Protein AF-A0A974S8N8-F1 (afdb_monomer)

Secondary structure (DSSP, 8-state):
-EEEEE-SSSS--EEEEEEEETTEEEEEETTEEEEEESSS-EEEE-SSEEEEE-TTS-S-EEEEEHHHHHHHTTT------HHHHHHHHHHHHHHHHHHHHHIIIIIHHHHHHHHHHHS-HHHHHHHHHHHHHHHHHHSEEP--HHHHHHHHHHHHHHHHHS--SS--EEEEEE-SS--EEE-TTSEEEEEHHHHHH-SSHHHHHHHHHHHHHHHHTTHHHHHHHHHHHHHHHHHHHHHHHH-TT---TT----------------PPPP---------PPP-------TT-PPPP----PPP-

Foldseek 3Di:
DWKWKDPQPDPDTDIWDWDDDDQWIWIDDPNDIDIAGNQQWAWDPPDQWIWIDHPVNPPMIIIGGPVVVCVRPVPPCSDNPVVPVVVVVVVVVVVVVVVLVCCLVPVLLVVLQVVLVVDDLVVLQVQQVVVVVVVCVVWPFAPDPLVLVVQQVLQVVLVVVAPAPARARETETEDPDQDWADGGRHYIYGYLVVVVVDPDPVVVSVRSSVRRVCNRSVVNSSVVSSVVVVVVSVVVVVVVVCDPPCPPPPPPPPDDDDDDDDDDDDDDDDDDDDDDDDDRRDDDNDDDDPPDDPPPDDDPDDDD

Structure (mmCIF, N/CA/C/O backbone):
data_AF-A0A974S8N8-F1
#
_entry.id   AF-A0A974S8N8-F1
#
loop_
_atom_site.group_PDB
_atom_site.id
_atom_site.type_symbol
_atom_site.label_atom_id
_atom_site.label_alt_id
_atom_site.label_comp_id
_atom_site.label_asym_id
_atom_site.label_entity_id
_atom_site.label_seq_id
_atom_site.pdbx_PDB_ins_code
_atom_site.Cartn_x
_atom_site.Cartn_y
_atom_site.Cartn_z
_atom_site.occupancy
_atom_site.B_iso_or_equiv
_atom_site.auth_seq_id
_atom_site.auth_comp_id
_atom_site.auth_asym_id
_atom_site.auth_atom_id
_atom_site.pdbx_PDB_model_num
ATOM 1 N N . MET A 1 1 ? 44.283 9.534 -49.373 1.00 84.88 1 MET A N 1
ATOM 2 C CA . MET A 1 1 ? 44.225 10.384 -48.150 1.00 84.88 1 MET A CA 1
ATOM 3 C C . MET A 1 1 ? 44.871 9.644 -46.991 1.00 84.88 1 MET A C 1
ATOM 5 O O . MET A 1 1 ? 44.725 8.432 -46.925 1.00 84.88 1 MET A O 1
ATOM 9 N N . GLN A 1 2 ? 45.570 10.333 -46.088 1.00 88.44 2 GLN A N 1
ATOM 10 C CA . GLN A 1 2 ? 46.242 9.663 -44.968 1.00 88.44 2 GLN A CA 1
ATOM 11 C C . GLN A 1 2 ? 45.267 9.309 -43.841 1.00 88.44 2 GLN A C 1
ATOM 13 O O . GLN A 1 2 ? 44.394 10.106 -43.489 1.00 88.44 2 GLN A O 1
ATOM 18 N N . ALA A 1 3 ? 45.445 8.124 -43.268 1.00 90.00 3 ALA A N 1
ATOM 19 C CA . ALA A 1 3 ? 44.685 7.625 -42.134 1.00 90.00 3 ALA A CA 1
ATOM 20 C C . ALA A 1 3 ? 45.564 6.760 -41.232 1.00 90.00 3 ALA A C 1
ATOM 22 O O . ALA A 1 3 ? 46.649 6.334 -41.626 1.00 90.00 3 ALA A O 1
ATOM 23 N N . SER A 1 4 ? 45.079 6.460 -40.032 1.00 90.62 4 SER A N 1
ATOM 24 C CA . SER A 1 4 ? 45.670 5.422 -39.193 1.00 90.62 4 SER A CA 1
ATOM 25 C C . SER A 1 4 ? 44.713 4.244 -39.029 1.00 90.62 4 SER A C 1
ATOM 27 O O . SER A 1 4 ? 43.551 4.426 -38.658 1.00 90.62 4 SER A O 1
ATOM 29 N N . PHE A 1 5 ? 45.193 3.040 -39.333 1.00 89.62 5 PHE A N 1
ATOM 30 C CA . PHE A 1 5 ? 44.453 1.790 -39.214 1.00 89.62 5 PHE A CA 1
ATOM 31 C C . PHE A 1 5 ? 44.851 1.035 -37.953 1.00 89.62 5 PHE A C 1
ATOM 33 O O . PHE A 1 5 ? 46.033 0.855 -37.669 1.00 89.62 5 PHE A O 1
ATOM 40 N N . ASN A 1 6 ? 43.844 0.573 -37.220 1.00 89.06 6 ASN A N 1
ATOM 41 C CA . ASN A 1 6 ? 43.991 -0.348 -36.105 1.00 89.06 6 ASN A CA 1
ATOM 42 C C . ASN A 1 6 ? 43.202 -1.612 -36.448 1.00 89.06 6 ASN A C 1
ATOM 44 O O . ASN A 1 6 ? 42.006 -1.518 -36.718 1.00 89.06 6 ASN A O 1
ATOM 48 N N . ASP A 1 7 ? 43.849 -2.771 -36.399 1.00 81.75 7 ASP A N 1
ATOM 49 C CA . ASP A 1 7 ? 43.263 -4.078 -36.737 1.00 81.75 7 ASP A CA 1
ATOM 50 C C . ASP A 1 7 ? 42.227 -4.582 -35.706 1.00 81.75 7 ASP A C 1
ATOM 52 O O . ASP A 1 7 ? 41.450 -5.490 -35.994 1.00 81.75 7 ASP A O 1
ATOM 56 N N . GLY A 1 8 ? 42.202 -3.993 -34.504 1.00 80.06 8 GLY A N 1
ATOM 57 C CA . GLY A 1 8 ? 41.342 -4.409 -33.390 1.00 80.06 8 GLY A CA 1
ATOM 58 C C . GLY A 1 8 ? 41.828 -5.665 -32.653 1.00 80.06 8 GLY A C 1
ATOM 59 O O . GLY A 1 8 ? 41.240 -6.037 -31.640 1.00 80.06 8 GLY A O 1
ATOM 60 N N . LEU A 1 9 ? 42.917 -6.283 -33.116 1.00 77.56 9 LEU A N 1
ATOM 61 C CA . LEU A 1 9 ? 43.547 -7.469 -32.527 1.00 77.56 9 LEU A CA 1
ATOM 62 C C . LEU A 1 9 ? 44.828 -7.103 -31.770 1.00 77.56 9 LEU A C 1
ATOM 64 O O . LEU A 1 9 ? 45.189 -7.754 -30.788 1.00 77.56 9 LEU A O 1
ATOM 68 N N . THR A 1 10 ? 45.504 -6.042 -32.204 1.00 75.50 10 THR A N 1
ATOM 69 C CA . THR A 1 10 ? 46.738 -5.528 -31.626 1.00 75.50 10 THR A CA 1
ATOM 70 C C . THR A 1 10 ? 46.594 -4.045 -31.274 1.00 75.50 10 THR A C 1
ATOM 72 O O . THR A 1 10 ? 45.790 -3.304 -31.834 1.00 75.50 10 THR A O 1
ATOM 75 N N . ALA A 1 11 ? 47.386 -3.568 -30.310 1.00 75.19 11 ALA A N 1
ATOM 76 C CA . ALA A 1 11 ? 47.404 -2.154 -29.918 1.00 75.19 11 ALA A CA 1
ATOM 77 C C . ALA A 1 11 ? 48.254 -1.276 -30.864 1.00 75.19 11 ALA A C 1
ATOM 79 O O . ALA A 1 11 ? 48.717 -0.205 -30.468 1.00 75.19 11 ALA A O 1
ATOM 80 N N . ARG A 1 12 ? 48.526 -1.743 -32.090 1.00 81.06 12 ARG A N 1
ATOM 81 C CA . ARG A 1 12 ? 49.361 -1.037 -33.067 1.00 81.06 12 ARG A CA 1
ATOM 82 C C . ARG A 1 12 ? 48.490 -0.216 -34.010 1.00 81.06 12 ARG A C 1
ATOM 84 O O . ARG A 1 12 ? 47.414 -0.648 -34.405 1.00 81.06 12 ARG A O 1
ATOM 91 N N . SER A 1 13 ? 48.984 0.972 -34.353 1.00 84.94 13 SER A N 1
ATOM 92 C CA . SER A 1 13 ? 48.364 1.850 -35.341 1.00 84.94 13 SER A CA 1
ATOM 93 C C . SER A 1 13 ? 49.286 1.967 -36.543 1.00 84.94 13 SER A C 1
ATOM 95 O O . SER A 1 13 ? 50.409 2.456 -36.405 1.00 84.94 13 SER A O 1
ATOM 97 N N . ALA A 1 14 ? 48.829 1.486 -37.695 1.00 86.00 14 ALA A N 1
ATOM 98 C CA . ALA A 1 14 ? 49.571 1.537 -38.945 1.00 86.00 14 ALA A CA 1
ATOM 99 C C . ALA A 1 14 ? 49.126 2.763 -39.759 1.00 86.00 14 ALA A C 1
ATOM 101 O O . ALA A 1 14 ? 47.922 2.954 -39.953 1.00 86.00 14 ALA A O 1
ATOM 102 N N . PRO A 1 15 ? 50.046 3.621 -40.231 1.00 89.19 15 PRO A N 1
ATOM 103 C CA . PRO A 1 15 ? 49.686 4.664 -41.180 1.00 89.19 15 PRO A CA 1
ATOM 104 C C . PRO A 1 15 ? 49.313 4.014 -42.515 1.00 89.19 15 PRO A C 1
ATOM 106 O O . PRO A 1 15 ? 50.088 3.235 -43.062 1.00 89.19 15 PRO A O 1
ATOM 109 N N . VAL A 1 16 ? 48.133 4.338 -43.037 1.00 91.12 16 VAL A N 1
ATOM 110 C CA . VAL A 1 16 ? 47.629 3.803 -44.306 1.00 91.12 16 VAL A CA 1
ATOM 111 C C . VAL A 1 16 ? 47.165 4.929 -45.215 1.00 91.12 16 VAL A C 1
ATOM 113 O O . VAL A 1 16 ? 46.727 5.993 -44.761 1.00 91.12 16 VAL A O 1
ATOM 116 N N . GLU A 1 17 ? 47.236 4.687 -46.517 1.00 88.94 17 GLU A N 1
ATOM 117 C CA . GLU A 1 17 ? 46.633 5.563 -47.508 1.00 88.94 17 GLU A CA 1
ATOM 118 C C . GLU A 1 17 ? 45.280 5.003 -47.950 1.00 88.94 17 GLU A C 1
ATOM 120 O O . GLU A 1 17 ? 45.173 3.877 -48.428 1.00 88.94 17 GLU A O 1
ATOM 125 N N . LEU A 1 18 ? 44.234 5.810 -47.774 1.00 88.88 18 LEU A N 1
ATOM 126 C CA . LEU A 1 18 ? 42.885 5.484 -48.215 1.00 88.88 18 LEU A CA 1
ATOM 127 C C . LEU A 1 18 ? 42.644 6.051 -49.608 1.00 88.88 18 LEU A C 1
ATOM 129 O O . LEU A 1 18 ? 42.817 7.256 -49.837 1.00 88.88 18 LEU A O 1
ATOM 133 N N . ILE A 1 19 ? 42.160 5.198 -50.495 1.00 88.00 19 ILE A N 1
ATOM 134 C CA . ILE A 1 19 ? 41.676 5.559 -51.821 1.00 88.00 19 ILE A CA 1
ATOM 135 C C . ILE A 1 19 ? 40.158 5.378 -51.803 1.00 88.00 19 ILE A C 1
ATOM 137 O O . ILE A 1 19 ? 39.646 4.352 -51.354 1.00 88.00 19 ILE A O 1
ATOM 141 N N . VAL A 1 20 ? 39.429 6.407 -52.228 1.00 85.38 20 VAL A N 1
ATOM 142 C CA . VAL A 1 20 ? 37.966 6.376 -52.309 1.00 85.38 20 VAL A CA 1
ATOM 143 C C . VAL A 1 20 ? 37.585 6.416 -53.779 1.00 85.38 20 VAL A C 1
ATOM 145 O O . VAL A 1 20 ? 37.818 7.418 -54.450 1.00 85.38 20 VAL A O 1
ATOM 148 N N . GLU A 1 21 ? 37.003 5.325 -54.267 1.00 82.75 21 GLU A N 1
ATOM 149 C CA . GLU A 1 21 ? 36.547 5.179 -55.649 1.00 82.75 21 GLU A CA 1
ATOM 150 C C . GLU A 1 21 ? 35.063 4.808 -55.657 1.00 82.75 21 GLU A C 1
ATOM 152 O O . GLU A 1 21 ? 34.660 3.717 -55.240 1.00 82.75 21 GLU A O 1
ATOM 157 N N . GLY A 1 22 ? 34.222 5.738 -56.119 1.00 81.81 22 GLY A N 1
ATOM 158 C CA . GLY A 1 22 ? 32.769 5.567 -56.100 1.00 81.81 22 GLY A CA 1
ATOM 159 C C . GLY A 1 22 ? 32.239 5.342 -54.679 1.00 81.81 22 GLY A C 1
ATOM 160 O O . GLY A 1 22 ? 32.390 6.198 -53.814 1.00 81.81 22 GLY A O 1
ATOM 161 N N . GLU A 1 23 ? 31.623 4.180 -54.438 1.00 81.19 23 GLU A N 1
ATOM 162 C CA . GLU A 1 23 ? 31.060 3.789 -53.133 1.00 81.19 23 GLU A CA 1
ATOM 163 C C . GLU A 1 23 ? 31.978 2.874 -52.301 1.00 81.19 23 GLU A C 1
ATOM 165 O O . GLU A 1 23 ? 31.541 2.264 -51.317 1.00 81.19 23 GLU A O 1
ATOM 170 N N . ARG A 1 24 ? 33.248 2.736 -52.695 1.00 86.12 24 ARG A N 1
ATOM 171 C CA . ARG A 1 24 ? 34.216 1.862 -52.028 1.00 86.12 24 ARG A CA 1
ATOM 172 C C . ARG A 1 24 ? 35.394 2.656 -51.492 1.00 86.12 24 ARG A C 1
ATOM 174 O O . ARG A 1 24 ? 35.907 3.568 -52.131 1.00 86.12 24 ARG A O 1
ATOM 181 N N . LEU A 1 25 ? 35.817 2.258 -50.304 1.00 87.81 25 LEU A N 1
ATOM 182 C CA . LEU A 1 25 ? 37.011 2.725 -49.634 1.00 87.81 25 LEU A CA 1
ATOM 183 C C . LEU A 1 25 ? 38.012 1.576 -49.612 1.00 87.81 25 LEU A C 1
ATOM 185 O O . LEU A 1 25 ? 37.735 0.523 -49.041 1.00 87.81 25 LEU A O 1
ATOM 189 N N . THR A 1 26 ? 39.155 1.772 -50.253 1.00 89.69 26 THR A N 1
ATOM 190 C CA . THR A 1 26 ? 40.211 0.768 -50.361 1.00 89.69 26 THR A CA 1
ATOM 191 C C . THR A 1 26 ? 41.480 1.259 -49.695 1.00 89.69 26 THR A C 1
ATOM 193 O O . THR A 1 26 ? 41.853 2.422 -49.851 1.00 89.69 26 THR A O 1
ATOM 196 N N . PHE A 1 27 ? 42.148 0.378 -48.961 1.00 90.12 27 PHE A N 1
ATOM 197 C CA . PHE A 1 27 ? 43.432 0.669 -48.332 1.00 90.12 27 PHE A CA 1
ATOM 198 C C . PHE A 1 27 ? 44.251 -0.604 -48.186 1.00 90.12 27 PHE A C 1
ATOM 200 O O . PHE A 1 27 ? 43.687 -1.685 -48.028 1.00 90.12 27 PHE A O 1
ATOM 207 N N . ASP A 1 28 ? 45.570 -0.469 -48.236 1.00 88.69 28 ASP A N 1
ATOM 208 C CA . ASP A 1 28 ? 46.491 -1.557 -47.927 1.00 88.69 28 ASP A CA 1
ATOM 209 C C . ASP A 1 28 ? 47.013 -1.377 -46.501 1.00 88.69 28 ASP A C 1
ATOM 211 O O . ASP A 1 28 ? 47.454 -0.286 -46.128 1.00 88.69 28 ASP A O 1
ATOM 215 N N . ALA A 1 29 ? 46.914 -2.430 -45.698 1.00 84.62 29 ALA A N 1
ATOM 216 C CA . ALA A 1 29 ? 47.513 -2.496 -44.376 1.00 84.62 29 ALA A CA 1
ATOM 217 C C . ALA A 1 29 ? 48.347 -3.774 -44.295 1.00 84.62 29 ALA A C 1
ATOM 219 O O . ALA A 1 29 ? 47.829 -4.868 -44.510 1.00 84.62 29 ALA A O 1
ATOM 220 N N . ASP A 1 30 ? 49.640 -3.632 -44.006 1.00 81.25 30 ASP A N 1
ATOM 221 C CA . ASP A 1 30 ? 50.575 -4.754 -43.869 1.00 81.25 30 ASP A CA 1
ATOM 222 C C . ASP A 1 30 ? 50.574 -5.728 -45.074 1.00 81.25 30 ASP A C 1
ATOM 224 O O . ASP A 1 30 ? 50.742 -6.939 -44.913 1.00 81.25 30 ASP A O 1
ATOM 228 N N . GLY A 1 31 ? 50.391 -5.211 -46.299 1.00 79.81 31 GLY A N 1
ATOM 229 C CA . GLY A 1 31 ? 50.365 -6.002 -47.534 1.00 79.81 31 GLY A CA 1
ATOM 230 C C . GLY A 1 31 ? 49.043 -6.729 -47.796 1.00 79.81 31 GLY A C 1
ATOM 231 O O . GLY A 1 31 ? 48.985 -7.598 -48.672 1.00 79.81 31 GLY A O 1
ATOM 232 N N . GLN A 1 32 ? 47.993 -6.421 -47.029 1.00 82.56 32 GLN A N 1
ATOM 233 C CA . GLN A 1 32 ? 46.631 -6.884 -47.270 1.00 82.56 32 GLN A CA 1
ATOM 234 C C . GLN A 1 32 ? 45.747 -5.732 -47.745 1.00 82.56 32 GLN A C 1
ATOM 236 O O . GLN A 1 32 ? 45.529 -4.744 -47.041 1.00 82.56 32 GLN A O 1
ATOM 241 N N . ALA A 1 33 ? 45.166 -5.904 -48.932 1.00 86.00 33 ALA A N 1
ATOM 242 C CA . ALA A 1 33 ? 44.190 -4.974 -49.471 1.00 86.00 33 ALA A CA 1
ATOM 243 C C . ALA A 1 33 ? 42.826 -5.171 -48.792 1.00 86.00 33 ALA A C 1
ATOM 245 O O . ALA A 1 33 ? 42.179 -6.214 -48.921 1.00 86.00 33 ALA A O 1
ATOM 246 N N . HIS A 1 34 ? 42.359 -4.134 -48.108 1.00 87.38 34 HIS A N 1
ATOM 247 C CA . HIS A 1 34 ? 41.038 -4.059 -47.503 1.00 87.38 34 HIS A CA 1
ATOM 248 C C . HIS A 1 34 ? 40.102 -3.212 -48.364 1.00 87.38 34 HIS A C 1
ATOM 250 O O . HIS A 1 34 ? 40.473 -2.148 -48.858 1.00 87.38 34 HIS A O 1
ATOM 256 N N . VAL A 1 35 ? 38.857 -3.673 -48.512 1.00 88.69 35 VAL A N 1
ATOM 257 C CA . VAL A 1 35 ? 37.808 -2.979 -49.271 1.00 88.69 35 VAL A CA 1
ATOM 258 C C . VAL A 1 35 ? 36.570 -2.837 -48.395 1.00 88.69 35 VAL A C 1
ATOM 260 O O . VAL A 1 35 ? 35.929 -3.829 -48.047 1.00 88.69 35 VAL A O 1
ATOM 263 N N . TRP A 1 36 ? 36.233 -1.606 -48.023 1.00 88.62 36 TRP A N 1
ATOM 264 C CA . TRP A 1 36 ? 35.071 -1.264 -47.203 1.00 88.62 36 TRP A CA 1
ATOM 265 C C . TRP A 1 36 ? 34.035 -0.518 -48.044 1.00 88.62 36 TRP A C 1
ATOM 267 O O . TRP A 1 36 ? 34.377 0.339 -48.856 1.00 88.62 36 TRP A O 1
ATOM 277 N N . SER A 1 37 ? 32.752 -0.825 -47.857 1.00 84.75 37 SER A N 1
ATOM 278 C CA . SER A 1 37 ? 31.680 -0.063 -48.503 1.00 84.75 37 SER A CA 1
ATOM 279 C C . SER A 1 37 ? 31.389 1.215 -47.717 1.00 84.75 37 SER A C 1
ATOM 281 O O . SER A 1 37 ? 31.231 1.168 -46.496 1.00 84.75 37 SER A O 1
ATOM 283 N N . LEU A 1 38 ? 31.259 2.347 -48.417 1.00 81.44 38 LEU A N 1
ATOM 284 C CA . LEU A 1 38 ? 30.842 3.621 -47.818 1.00 81.44 38 LEU A CA 1
ATOM 285 C C . LEU A 1 38 ? 29.424 3.566 -47.227 1.00 81.44 38 LEU A C 1
ATOM 287 O O . LEU A 1 38 ? 29.145 4.281 -46.268 1.00 81.44 38 LEU A O 1
ATOM 291 N N . ALA A 1 39 ? 28.542 2.711 -47.753 1.00 77.31 39 ALA A N 1
ATOM 292 C CA . ALA A 1 39 ? 27.164 2.581 -47.275 1.00 77.31 39 ALA A CA 1
ATOM 293 C C . ALA A 1 39 ? 27.063 1.863 -45.916 1.00 77.31 39 ALA A C 1
ATOM 295 O O . ALA A 1 39 ? 26.170 2.148 -45.121 1.00 77.31 39 ALA A O 1
ATOM 296 N N . ASP A 1 40 ? 27.989 0.943 -45.641 1.00 78.12 40 ASP A N 1
ATOM 297 C CA . ASP A 1 40 ? 28.022 0.145 -44.409 1.00 78.12 40 ASP A CA 1
ATOM 298 C C . ASP A 1 40 ? 28.936 0.756 -43.326 1.00 78.12 40 ASP A C 1
ATOM 300 O O . ASP A 1 40 ? 29.047 0.223 -42.218 1.00 78.12 40 ASP A O 1
ATOM 304 N N . LEU A 1 41 ? 29.590 1.878 -43.634 1.00 82.19 41 LEU A N 1
ATOM 305 C CA . LEU A 1 41 ? 30.558 2.545 -42.773 1.00 82.19 41 LEU A CA 1
ATOM 306 C C . LEU A 1 41 ? 29.880 3.267 -41.599 1.00 82.19 41 LEU A C 1
ATOM 308 O O . LEU A 1 41 ? 28.985 4.095 -41.768 1.00 82.19 41 LEU A O 1
ATOM 312 N N . GLN A 1 42 ? 30.349 2.987 -40.386 1.00 80.88 42 GLN A N 1
ATOM 313 C CA . GLN A 1 42 ? 29.964 3.719 -39.185 1.00 80.88 42 GLN A CA 1
ATOM 314 C C . GLN A 1 42 ? 30.989 4.813 -38.909 1.00 80.88 42 GLN A C 1
ATOM 316 O O . GLN A 1 42 ? 32.180 4.535 -38.787 1.00 80.88 42 GLN A O 1
ATOM 321 N N . ILE A 1 43 ? 30.514 6.055 -38.806 1.00 83.56 43 ILE A N 1
ATOM 322 C CA . ILE A 1 43 ? 31.358 7.225 -38.555 1.00 83.56 43 ILE A CA 1
ATOM 323 C C . ILE A 1 43 ? 31.067 7.780 -37.164 1.00 83.56 43 ILE A C 1
ATOM 325 O O . ILE A 1 43 ? 29.951 8.217 -36.872 1.00 83.56 43 ILE A O 1
ATOM 329 N N . GLU A 1 44 ? 32.094 7.789 -36.325 1.00 80.56 44 GLU A N 1
ATOM 330 C CA . GLU A 1 44 ? 32.128 8.458 -35.032 1.00 80.56 44 GLU A CA 1
ATOM 331 C C . GLU A 1 44 ? 32.886 9.788 -35.174 1.00 80.56 44 GLU A C 1
ATOM 333 O O . GLU A 1 44 ? 34.016 9.839 -35.665 1.00 80.56 44 GLU A O 1
ATOM 338 N N . ASP A 1 45 ? 32.230 10.879 -34.784 1.00 81.00 45 ASP A N 1
ATOM 339 C CA . ASP A 1 45 ? 32.749 12.242 -34.890 1.00 81.00 45 ASP A CA 1
ATOM 340 C C . ASP A 1 45 ? 33.482 12.611 -33.596 1.00 81.00 45 ASP A C 1
ATOM 342 O O . ASP A 1 45 ? 32.850 12.766 -32.550 1.00 81.00 45 ASP A O 1
ATOM 346 N N . LEU A 1 46 ? 34.811 12.723 -33.668 1.00 80.62 46 LEU A N 1
ATOM 347 C CA . LEU A 1 46 ? 35.684 13.093 -32.549 1.00 80.62 46 LEU A CA 1
ATOM 348 C C . LEU A 1 46 ? 36.133 14.566 -32.654 1.00 80.62 46 LEU A C 1
ATOM 350 O O . LEU A 1 46 ? 37.121 14.957 -32.033 1.00 80.62 46 LEU A O 1
ATOM 354 N N . GLY A 1 47 ? 35.439 15.384 -33.456 1.00 82.19 47 GLY A N 1
ATOM 355 C CA . GLY A 1 47 ? 35.779 16.784 -33.709 1.00 82.19 47 GLY A CA 1
ATOM 356 C C . GLY A 1 47 ? 36.693 16.944 -34.925 1.00 82.19 47 GLY A C 1
ATOM 357 O O . GLY A 1 47 ? 36.227 16.934 -36.064 1.00 82.19 47 GLY A O 1
ATOM 358 N N . GLU A 1 48 ? 37.999 17.114 -34.697 1.00 85.75 48 GLU A N 1
ATOM 359 C CA . GLU A 1 48 ? 38.990 17.289 -35.779 1.00 85.75 48 GLU A CA 1
ATOM 360 C C . GLU A 1 48 ? 39.278 15.989 -36.539 1.00 85.75 48 GLU A C 1
ATOM 362 O O . GLU A 1 48 ? 39.709 16.009 -37.690 1.00 85.75 48 GLU A O 1
ATOM 367 N N . ARG A 1 49 ? 39.001 14.840 -35.917 1.00 87.31 49 ARG A N 1
ATOM 368 C CA . ARG A 1 49 ? 39.191 13.514 -36.510 1.00 87.31 49 ARG A CA 1
ATOM 369 C C . ARG A 1 49 ? 37.878 12.749 -36.550 1.00 87.31 49 ARG A C 1
ATOM 371 O O . ARG A 1 49 ? 37.020 12.915 -35.686 1.00 87.31 49 ARG A O 1
ATOM 378 N N . LEU A 1 50 ? 37.743 11.876 -37.537 1.00 86.94 50 LEU A N 1
ATOM 379 C CA . LEU A 1 50 ? 36.645 10.926 -37.638 1.00 86.94 50 LEU A CA 1
ATOM 380 C C . LEU A 1 50 ? 37.191 9.520 -37.443 1.00 86.94 50 LEU A C 1
ATOM 382 O O . LEU A 1 50 ? 38.235 9.169 -37.994 1.00 86.94 50 LEU A O 1
ATOM 386 N N . ARG A 1 51 ? 36.469 8.710 -36.675 1.00 87.88 51 ARG A N 1
ATOM 387 C CA . ARG A 1 51 ? 36.728 7.279 -36.571 1.00 87.88 51 ARG A CA 1
ATOM 388 C C . ARG A 1 51 ? 35.714 6.533 -37.426 1.00 87.88 51 ARG A C 1
ATOM 390 O O . ARG A 1 51 ? 34.511 6.709 -37.277 1.00 87.88 51 ARG A O 1
ATOM 397 N N . LEU A 1 52 ? 36.225 5.699 -38.314 1.00 88.25 52 LEU A N 1
ATOM 398 C CA . LEU A 1 52 ? 35.475 4.900 -39.263 1.00 88.25 52 LEU A CA 1
ATOM 399 C C . LEU A 1 52 ? 35.592 3.427 -38.863 1.00 88.25 52 LEU A C 1
ATOM 401 O O . LEU A 1 52 ? 36.699 2.934 -38.634 1.00 88.25 52 LEU A O 1
ATOM 405 N N . SER A 1 53 ? 34.472 2.719 -38.790 1.00 86.38 53 SER A N 1
ATOM 406 C CA . SER A 1 53 ? 34.439 1.278 -38.525 1.00 86.38 53 SER A CA 1
ATOM 407 C C . SER A 1 53 ? 33.455 0.569 -39.448 1.00 86.38 53 SER A C 1
ATOM 409 O O . SER A 1 53 ? 32.479 1.159 -39.917 1.00 86.38 53 SER A O 1
ATOM 411 N N . HIS A 1 54 ? 33.707 -0.712 -39.716 1.00 83.06 54 HIS A N 1
ATOM 412 C CA . HIS A 1 54 ? 32.864 -1.515 -40.594 1.00 83.06 54 HIS A CA 1
ATOM 413 C C . HIS A 1 54 ? 32.299 -2.737 -39.847 1.00 83.06 54 HIS A C 1
ATOM 415 O O . HIS A 1 54 ? 33.019 -3.709 -39.625 1.00 83.06 54 HIS A O 1
ATOM 421 N N . PRO A 1 55 ? 30.995 -2.764 -39.513 1.00 73.94 55 PRO A N 1
ATOM 422 C CA . PRO A 1 55 ? 30.419 -3.738 -38.581 1.00 73.94 55 PRO A CA 1
ATOM 423 C C . PRO A 1 55 ? 30.467 -5.197 -39.064 1.00 73.94 55 PRO A C 1
ATOM 425 O O . PRO A 1 55 ? 30.285 -6.106 -38.263 1.00 73.94 55 PRO A O 1
ATOM 428 N N . LYS A 1 56 ? 30.678 -5.437 -40.366 1.00 73.88 56 LYS A N 1
ATOM 429 C CA . LYS A 1 56 ? 30.743 -6.789 -40.954 1.00 73.88 56 LYS A CA 1
ATOM 430 C C . LYS A 1 56 ? 32.170 -7.311 -41.178 1.00 73.88 56 LYS A C 1
ATOM 432 O O . LYS A 1 56 ? 32.314 -8.472 -41.534 1.00 73.88 56 LYS A O 1
ATOM 437 N N . ILE A 1 57 ? 33.204 -6.470 -41.036 1.00 70.06 57 ILE A N 1
ATOM 438 C CA . ILE A 1 57 ? 34.598 -6.795 -41.425 1.00 70.06 57 ILE A CA 1
ATOM 439 C C . ILE A 1 57 ? 35.523 -6.823 -40.180 1.00 70.06 57 ILE A C 1
ATOM 441 O O . ILE A 1 57 ? 36.735 -6.678 -40.271 1.00 70.06 57 ILE A O 1
ATOM 445 N N . GLY A 1 58 ? 34.952 -7.062 -38.993 1.00 70.19 58 GLY A N 1
ATOM 446 C CA . GLY A 1 58 ? 35.687 -7.167 -37.725 1.00 70.19 58 GLY A CA 1
ATOM 447 C C . GLY A 1 58 ? 35.813 -5.842 -36.965 1.00 70.19 58 GLY A C 1
ATOM 448 O O . GLY A 1 58 ? 35.130 -4.868 -37.276 1.00 70.19 58 GLY A O 1
ATOM 449 N N . ASP A 1 59 ? 36.692 -5.813 -35.959 1.00 77.56 59 ASP A N 1
ATOM 450 C CA . ASP A 1 59 ? 36.883 -4.669 -35.048 1.00 77.56 59 ASP A CA 1
ATOM 451 C C . ASP A 1 59 ? 37.869 -3.609 -35.572 1.00 77.56 59 ASP A C 1
ATOM 453 O O . ASP A 1 59 ? 38.276 -2.703 -34.835 1.00 77.56 59 ASP A O 1
ATOM 457 N N . GLY A 1 60 ? 38.227 -3.697 -36.856 1.00 82.69 60 GLY A N 1
ATOM 458 C CA . GLY A 1 60 ? 39.119 -2.759 -37.522 1.00 82.69 60 GLY A CA 1
ATOM 459 C C . GLY A 1 60 ? 38.583 -1.325 -37.487 1.00 82.69 60 GLY A C 1
ATOM 460 O O . GLY A 1 60 ? 37.403 -1.070 -37.754 1.00 82.69 60 GLY A O 1
ATOM 461 N N . ARG A 1 61 ? 39.451 -0.364 -37.161 1.00 89.06 61 ARG A N 1
ATOM 462 C CA . ARG A 1 61 ? 39.109 1.062 -37.052 1.00 89.06 61 ARG A CA 1
ATOM 463 C C . ARG A 1 61 ? 40.098 1.910 -37.831 1.00 89.06 61 ARG A C 1
ATOM 465 O O . ARG A 1 61 ? 41.301 1.810 -37.615 1.00 89.06 61 ARG A O 1
ATOM 472 N N . LEU A 1 62 ? 39.574 2.797 -38.666 1.00 88.81 62 LEU A N 1
ATOM 473 C CA . LEU A 1 62 ? 40.344 3.835 -39.343 1.00 88.81 62 LEU A CA 1
ATOM 474 C C . LEU A 1 62 ? 40.118 5.175 -38.649 1.00 88.81 62 LEU A C 1
ATOM 476 O O . LEU A 1 62 ? 38.983 5.531 -38.349 1.00 88.81 62 LEU A O 1
ATOM 480 N N . THR A 1 63 ? 41.180 5.933 -38.407 1.00 90.38 63 THR A N 1
ATOM 481 C CA . THR A 1 63 ? 41.081 7.319 -37.937 1.00 90.38 63 THR A CA 1
ATOM 482 C C . THR A 1 63 ? 41.570 8.246 -39.037 1.00 90.38 63 THR A C 1
ATOM 484 O O . THR A 1 63 ? 42.702 8.117 -39.498 1.00 90.38 63 THR A O 1
ATOM 487 N N . VAL A 1 64 ? 40.713 9.170 -39.464 1.00 90.75 64 VAL A N 1
ATOM 488 C CA . VAL A 1 64 ? 40.971 10.114 -40.559 1.00 90.75 64 VAL A CA 1
ATOM 489 C C . VAL A 1 64 ? 40.800 11.548 -40.081 1.00 90.75 64 VAL A C 1
ATOM 491 O O . VAL A 1 64 ? 40.061 11.810 -39.131 1.00 90.75 64 VAL A O 1
ATOM 494 N N . ASP A 1 65 ? 41.455 12.491 -40.750 1.00 89.94 65 ASP A N 1
ATOM 495 C CA . ASP A 1 65 ? 41.174 13.912 -40.558 1.00 89.94 65 ASP A CA 1
ATOM 496 C C . ASP A 1 65 ? 39.781 14.267 -41.103 1.00 89.94 65 ASP A C 1
ATOM 498 O O . ASP A 1 65 ? 39.393 13.855 -42.202 1.00 89.94 65 ASP A O 1
ATOM 502 N N . ALA A 1 66 ? 39.007 15.025 -40.327 1.00 84.50 66 ALA A N 1
ATOM 503 C CA . ALA A 1 66 ? 37.618 15.311 -40.656 1.00 84.50 66 ALA A CA 1
ATOM 504 C C . ALA A 1 66 ? 37.472 16.259 -41.859 1.00 84.50 66 ALA A C 1
ATOM 506 O O . ALA A 1 66 ? 36.474 16.177 -42.580 1.00 84.50 66 ALA A O 1
ATOM 507 N N . ALA A 1 67 ? 38.423 17.169 -42.091 1.00 83.62 67 ALA A N 1
ATOM 508 C CA . ALA A 1 67 ? 38.403 18.062 -43.248 1.00 83.62 67 ALA A CA 1
ATOM 509 C C . ALA A 1 67 ? 38.812 17.311 -44.523 1.00 83.62 67 ALA A C 1
ATOM 511 O O . ALA A 1 67 ? 38.109 17.395 -45.533 1.00 83.62 67 ALA A O 1
ATOM 512 N N . ALA A 1 68 ? 39.873 16.502 -44.450 1.00 85.12 68 ALA A N 1
ATOM 513 C CA . ALA A 1 68 ? 40.334 15.663 -45.557 1.00 85.12 68 ALA A CA 1
ATOM 514 C C . ALA A 1 68 ? 39.279 14.625 -45.984 1.00 85.12 68 ALA A C 1
ATOM 516 O O . ALA A 1 68 ? 39.059 14.406 -47.178 1.00 85.12 68 ALA A O 1
ATOM 517 N N . TRP A 1 69 ? 38.572 14.028 -45.020 1.00 85.50 69 TRP A N 1
ATOM 518 C CA . TRP A 1 69 ? 37.451 13.128 -45.291 1.00 85.50 69 TRP A CA 1
ATOM 519 C C . TRP A 1 69 ? 36.303 13.841 -46.015 1.00 85.50 69 TRP A C 1
ATOM 521 O O . TRP A 1 69 ? 35.830 13.392 -47.054 1.00 85.50 69 TRP A O 1
ATOM 531 N N . ARG A 1 70 ? 35.865 15.004 -45.518 1.00 82.62 70 ARG A N 1
ATOM 532 C CA . ARG A 1 70 ? 34.767 15.754 -46.156 1.00 82.62 70 ARG A CA 1
ATOM 533 C C . ARG A 1 70 ? 35.105 16.187 -47.584 1.00 82.62 70 ARG A C 1
ATOM 535 O O . ARG A 1 70 ? 34.218 16.166 -48.433 1.00 82.62 70 ARG A O 1
ATOM 542 N N . ALA A 1 71 ? 36.363 16.543 -47.845 1.00 81.75 71 ALA A N 1
ATOM 543 C CA . ALA A 1 71 ? 36.829 16.933 -49.174 1.00 81.75 71 ALA A CA 1
ATOM 544 C C . ALA A 1 71 ? 36.870 15.758 -50.169 1.00 81.75 71 ALA A C 1
ATOM 546 O O . ALA A 1 71 ? 36.626 15.953 -51.355 1.00 81.75 71 ALA A O 1
ATOM 547 N N . SER A 1 72 ? 37.160 14.545 -49.694 1.00 77.56 72 SER A N 1
ATOM 548 C CA . SER A 1 72 ? 37.361 13.362 -50.543 1.00 77.56 72 SER A CA 1
ATOM 549 C C . SER A 1 72 ? 36.080 12.586 -50.843 1.00 77.56 72 SER A C 1
ATOM 551 O O . SER A 1 72 ? 35.969 12.005 -51.917 1.00 77.56 72 SER A O 1
ATOM 553 N N . VAL A 1 73 ? 35.095 12.594 -49.940 1.00 75.25 73 VAL A N 1
ATOM 554 C CA . VAL A 1 73 ? 33.865 11.792 -50.094 1.00 75.25 73 VAL A CA 1
ATOM 555 C C . VAL A 1 73 ? 32.668 12.618 -50.599 1.00 75.25 73 VAL A C 1
ATOM 557 O O . VAL A 1 73 ? 31.529 12.168 -50.542 1.00 75.25 73 VAL A O 1
ATOM 560 N N . GLY A 1 74 ? 32.887 13.844 -51.093 1.00 60.88 74 GLY A N 1
ATOM 561 C CA . GLY A 1 74 ? 31.910 14.585 -51.912 1.00 60.88 74 GLY A CA 1
ATOM 562 C C . GLY A 1 74 ? 30.495 14.732 -51.328 1.00 60.88 74 GLY A C 1
ATOM 563 O O . GLY A 1 74 ? 29.523 14.763 -52.077 1.00 60.88 74 GLY A O 1
ATOM 564 N N . GLY A 1 75 ? 30.346 14.782 -50.000 1.00 57.19 75 GLY A N 1
ATOM 565 C CA . GLY A 1 75 ? 29.036 14.891 -49.350 1.00 57.19 75 GLY A CA 1
ATOM 566 C C . GLY A 1 75 ? 28.203 13.602 -49.302 1.00 57.19 75 GLY A C 1
ATOM 567 O O . GLY A 1 75 ? 27.005 13.693 -49.021 1.00 57.19 75 GLY A O 1
ATOM 568 N N . VAL A 1 76 ? 28.792 12.415 -49.522 1.00 54.81 76 VAL A N 1
ATOM 569 C CA . VAL A 1 76 ? 28.111 11.133 -49.257 1.00 54.81 76 VAL A CA 1
ATOM 570 C C . VAL A 1 76 ? 27.540 11.171 -47.839 1.00 54.81 76 VAL A C 1
ATOM 572 O O . VAL A 1 76 ? 28.255 11.401 -46.859 1.00 54.81 76 VAL A O 1
ATOM 575 N N . ARG A 1 77 ? 26.215 10.990 -47.744 1.00 52.44 77 ARG A N 1
ATOM 576 C CA . ARG A 1 77 ? 25.455 10.932 -46.491 1.00 52.44 77 ARG A CA 1
ATOM 577 C C . ARG A 1 77 ? 25.865 9.679 -45.721 1.00 52.44 77 ARG A C 1
ATOM 579 O O . ARG A 1 77 ? 25.150 8.686 -45.713 1.00 52.44 77 ARG A O 1
ATOM 586 N N . ALA A 1 78 ? 27.004 9.733 -45.045 1.00 52.34 78 ALA A N 1
ATOM 587 C CA . ALA A 1 78 ? 27.281 8.804 -43.970 1.00 52.34 78 ALA A CA 1
ATOM 588 C C . ALA A 1 78 ? 26.218 9.041 -42.891 1.00 52.34 78 ALA A C 1
ATOM 590 O O . ALA A 1 78 ? 26.197 10.084 -42.227 1.00 52.34 78 ALA A O 1
ATOM 591 N N . GLU A 1 79 ? 25.259 8.125 -42.789 1.00 50.09 79 GLU A N 1
ATOM 592 C CA . GLU A 1 79 ? 24.180 8.224 -41.819 1.00 50.09 79 GLU A CA 1
ATOM 593 C C . GLU A 1 79 ? 24.784 8.311 -40.412 1.00 50.09 79 GLU A C 1
ATOM 595 O O . GLU A 1 79 ? 25.409 7.368 -39.924 1.00 50.09 79 GLU A O 1
ATOM 600 N N . ARG A 1 80 ? 24.570 9.444 -39.723 1.00 51.75 80 ARG A N 1
ATOM 601 C CA . ARG A 1 80 ? 24.798 9.589 -38.273 1.00 51.75 80 ARG A CA 1
ATOM 602 C C . ARG A 1 80 ? 23.852 8.635 -37.529 1.00 51.75 80 ARG A C 1
ATOM 604 O O . ARG A 1 80 ? 22.839 9.051 -36.972 1.00 51.75 80 ARG A O 1
ATOM 611 N N . ARG A 1 81 ? 24.151 7.335 -37.527 1.00 52.22 81 ARG A N 1
ATOM 612 C CA . ARG A 1 81 ? 23.263 6.294 -36.983 1.00 52.22 81 ARG A CA 1
ATOM 613 C C . ARG A 1 81 ? 23.466 6.042 -35.484 1.00 52.22 81 ARG A C 1
ATOM 615 O O . ARG A 1 81 ? 22.650 5.355 -34.871 1.00 52.22 81 ARG A O 1
ATOM 622 N N . HIS A 1 82 ? 24.490 6.643 -34.870 1.00 50.03 82 HIS A N 1
ATOM 623 C CA . HIS A 1 82 ? 24.865 6.371 -33.477 1.00 50.03 82 HIS A CA 1
ATOM 624 C C . HIS A 1 82 ? 23.881 6.952 -32.442 1.00 50.03 82 HIS A C 1
ATOM 626 O O . HIS A 1 82 ? 23.519 6.275 -31.484 1.00 50.03 82 HIS A O 1
ATOM 632 N N . ARG A 1 83 ? 23.331 8.157 -32.664 1.00 54.62 83 ARG A N 1
ATOM 633 C CA . ARG A 1 83 ? 22.442 8.807 -31.675 1.00 54.62 83 ARG A CA 1
ATOM 634 C C . ARG A 1 83 ? 21.076 8.113 -31.534 1.00 54.62 83 ARG A C 1
ATOM 636 O O . ARG A 1 83 ? 20.452 8.188 -30.485 1.00 54.62 83 ARG A O 1
ATOM 643 N N . SER A 1 84 ? 20.602 7.394 -32.556 1.00 60.97 84 SER A N 1
ATOM 644 C CA . SER A 1 84 ? 19.246 6.823 -32.544 1.00 60.97 84 SER A CA 1
ATOM 645 C C . SER A 1 84 ? 19.085 5.637 -31.584 1.00 60.97 84 SER A C 1
ATOM 647 O O . SER A 1 84 ? 18.028 5.500 -30.972 1.00 60.97 84 SER A O 1
ATOM 649 N N . ARG A 1 85 ? 20.109 4.785 -31.419 1.00 67.38 85 ARG A N 1
ATOM 650 C CA . ARG A 1 85 ? 20.022 3.612 -30.527 1.00 67.38 85 ARG A CA 1
ATOM 651 C C . ARG A 1 85 ? 20.015 4.010 -29.053 1.00 67.38 85 ARG A C 1
ATOM 653 O O . ARG A 1 85 ? 19.147 3.549 -28.321 1.00 67.38 85 ARG A O 1
ATOM 660 N N . GLU A 1 86 ? 20.909 4.907 -28.646 1.00 75.69 86 GLU A N 1
ATOM 661 C CA . GLU A 1 86 ? 20.961 5.411 -27.268 1.00 75.69 86 GLU A CA 1
ATOM 662 C C . GLU A 1 86 ? 19.687 6.180 -26.903 1.00 75.69 86 GLU A C 1
ATOM 664 O O . GLU A 1 86 ? 19.081 5.906 -25.870 1.00 75.69 86 GLU A O 1
ATOM 669 N N . THR A 1 87 ? 19.199 7.066 -27.783 1.00 79.50 87 THR A N 1
ATOM 670 C CA . THR A 1 87 ? 17.938 7.781 -27.535 1.00 79.50 87 THR A CA 1
ATOM 671 C C . THR A 1 87 ? 16.745 6.824 -27.445 1.00 79.50 87 THR A C 1
ATOM 673 O O . THR A 1 87 ? 15.901 7.000 -26.573 1.00 79.50 87 THR A O 1
ATOM 676 N N . ARG A 1 88 ? 16.675 5.774 -28.279 1.00 85.00 88 ARG A N 1
ATOM 677 C CA . ARG A 1 88 ? 15.607 4.757 -28.192 1.00 85.00 88 ARG A CA 1
ATOM 678 C C . ARG A 1 88 ? 15.653 3.968 -26.884 1.00 85.00 88 ARG A C 1
ATOM 680 O O . ARG A 1 88 ? 14.596 3.698 -26.326 1.00 85.00 88 ARG A O 1
ATOM 687 N N . LEU A 1 89 ? 16.843 3.621 -26.391 1.00 87.31 89 LEU A N 1
ATOM 688 C CA . LEU A 1 89 ? 17.000 2.935 -25.105 1.00 87.31 89 LEU A CA 1
ATOM 689 C C . LEU A 1 89 ? 16.576 3.829 -23.936 1.00 87.31 89 LEU A C 1
ATOM 691 O O . LEU A 1 89 ? 15.794 3.391 -23.097 1.00 87.31 89 LEU A O 1
ATOM 695 N N . VAL A 1 90 ? 17.022 5.089 -23.910 1.00 87.94 90 VAL A N 1
ATOM 696 C CA . VAL A 1 90 ? 16.641 6.049 -22.860 1.00 87.94 90 VAL A CA 1
ATOM 697 C C . VAL A 1 90 ? 15.132 6.286 -22.854 1.00 87.94 90 VAL A C 1
ATOM 699 O O . VAL A 1 90 ? 14.505 6.212 -21.800 1.00 87.94 90 VAL A O 1
ATOM 702 N N . VAL A 1 91 ? 14.529 6.508 -24.026 1.00 91.81 91 VAL A N 1
ATOM 703 C CA . VAL A 1 91 ? 13.073 6.667 -24.148 1.00 91.81 91 VAL A CA 1
ATOM 704 C C . VAL A 1 91 ? 12.352 5.391 -23.713 1.00 91.81 91 VAL A C 1
ATOM 706 O O . VAL A 1 91 ? 11.385 5.472 -22.962 1.00 91.81 91 VAL A O 1
ATOM 709 N N . GLY A 1 92 ? 12.835 4.214 -24.120 1.00 90.44 92 GLY A N 1
ATOM 710 C CA . GLY A 1 92 ? 12.258 2.932 -23.718 1.00 90.44 92 GLY A CA 1
ATOM 711 C C . GLY A 1 92 ? 12.263 2.728 -22.201 1.00 90.44 92 GLY A C 1
ATOM 712 O O . GLY A 1 92 ? 11.235 2.376 -21.626 1.00 90.44 92 GLY A O 1
ATOM 713 N N . LEU A 1 93 ? 13.386 3.018 -21.538 1.00 89.50 93 LEU A N 1
ATOM 714 C CA . LEU A 1 93 ? 13.502 2.940 -20.079 1.00 89.50 93 LEU A CA 1
ATOM 715 C C . LEU A 1 93 ? 12.616 3.972 -19.372 1.00 89.50 93 LEU A C 1
ATOM 717 O O . LEU A 1 93 ? 11.973 3.639 -18.378 1.00 89.50 93 LEU A O 1
ATOM 721 N N . ALA A 1 94 ? 12.531 5.199 -19.893 1.00 91.88 94 ALA A N 1
ATOM 722 C CA . ALA A 1 94 ? 11.659 6.232 -19.341 1.00 91.88 94 ALA A CA 1
ATOM 723 C C . ALA A 1 94 ? 10.177 5.832 -19.430 1.00 91.88 94 ALA A C 1
ATOM 725 O O . ALA A 1 94 ? 9.442 5.960 -18.451 1.00 91.88 94 ALA A O 1
ATOM 726 N N . VAL A 1 95 ? 9.746 5.289 -20.573 1.00 94.69 95 VAL A N 1
ATOM 727 C CA . VAL A 1 95 ? 8.378 4.785 -20.768 1.00 94.69 95 VAL A CA 1
ATOM 728 C C . VAL A 1 95 ? 8.090 3.611 -19.833 1.00 94.69 95 VAL A C 1
ATOM 730 O O . VAL A 1 95 ? 7.040 3.592 -19.195 1.00 94.69 95 VAL A O 1
ATOM 733 N N . ALA A 1 96 ? 9.022 2.664 -19.697 1.00 88.56 96 ALA A N 1
ATOM 734 C CA . ALA A 1 96 ? 8.873 1.552 -18.761 1.00 88.56 96 ALA A CA 1
ATOM 735 C C . ALA A 1 96 ? 8.740 2.051 -17.312 1.00 88.56 96 ALA A C 1
ATOM 737 O O . ALA A 1 96 ? 7.817 1.647 -16.606 1.00 88.56 96 ALA A O 1
ATOM 738 N N . GLY A 1 97 ? 9.601 2.983 -16.890 1.00 89.06 97 GLY A N 1
ATOM 739 C CA . GLY A 1 97 ? 9.544 3.596 -15.562 1.00 89.06 97 GLY A CA 1
ATOM 740 C C . GLY A 1 97 ? 8.216 4.308 -15.291 1.00 89.06 97 GLY A C 1
ATOM 741 O O . GLY A 1 97 ? 7.615 4.109 -14.236 1.00 89.06 97 GLY A O 1
ATOM 742 N N . LEU A 1 98 ? 7.711 5.075 -16.263 1.00 93.81 98 LEU A N 1
ATOM 743 C CA . LEU A 1 98 ? 6.401 5.730 -16.176 1.00 93.81 98 LEU A CA 1
ATOM 744 C C . LEU A 1 98 ? 5.251 4.721 -16.087 1.00 93.81 98 LEU A C 1
ATOM 746 O O . LEU A 1 98 ? 4.334 4.917 -15.293 1.00 93.81 98 LEU A O 1
ATOM 750 N N . ALA A 1 99 ? 5.304 3.631 -16.854 1.00 91.38 99 ALA A N 1
ATOM 751 C CA . ALA A 1 99 ? 4.294 2.579 -16.797 1.00 91.38 99 ALA A CA 1
ATOM 752 C C . ALA A 1 99 ? 4.260 1.904 -15.415 1.00 91.38 99 ALA A C 1
ATOM 754 O O . ALA A 1 99 ? 3.188 1.722 -14.841 1.00 91.38 99 ALA A O 1
ATOM 755 N N . ILE A 1 100 ? 5.426 1.599 -14.840 1.00 88.00 100 ILE A N 1
ATOM 756 C CA . ILE A 1 100 ? 5.543 1.045 -13.484 1.00 88.00 100 ILE A CA 1
ATOM 757 C C . ILE A 1 100 ? 4.981 2.026 -12.451 1.00 88.00 100 ILE A C 1
ATOM 759 O O . ILE A 1 100 ? 4.192 1.631 -11.591 1.00 88.00 100 ILE A O 1
ATOM 763 N N . ALA A 1 101 ? 5.340 3.308 -12.547 1.00 89.19 101 ALA A N 1
ATOM 764 C CA . ALA A 1 101 ? 4.810 4.337 -11.661 1.00 89.19 101 ALA A CA 1
ATOM 765 C C . ALA A 1 101 ? 3.278 4.429 -11.765 1.00 89.19 101 ALA A C 1
ATOM 767 O O . ALA A 1 101 ? 2.597 4.440 -10.742 1.00 89.19 101 ALA A O 1
ATOM 768 N N . ALA A 1 102 ? 2.714 4.405 -12.974 1.00 93.06 102 ALA A N 1
ATOM 769 C CA . ALA A 1 102 ? 1.266 4.400 -13.170 1.00 93.06 102 ALA A CA 1
ATOM 770 C C . ALA A 1 102 ? 0.601 3.172 -12.519 1.00 93.06 102 ALA A C 1
ATOM 772 O O . ALA A 1 102 ? -0.419 3.306 -11.843 1.00 93.06 102 ALA A O 1
ATOM 773 N N . VAL A 1 103 ? 1.194 1.981 -12.640 1.00 90.44 103 VAL A N 1
ATOM 774 C CA . VAL A 1 103 ? 0.686 0.776 -11.964 1.00 90.44 103 VAL A CA 1
ATOM 775 C C . VAL A 1 103 ? 0.704 0.948 -10.443 1.00 90.44 103 VAL A C 1
ATOM 777 O O . VAL A 1 103 ? -0.306 0.687 -9.796 1.00 90.44 103 VAL A O 1
ATOM 780 N N . VAL A 1 104 ? 1.808 1.423 -9.864 1.00 88.38 104 VAL A N 1
ATOM 781 C CA . VAL A 1 104 ? 1.963 1.537 -8.403 1.00 88.38 104 VAL A CA 1
ATOM 782 C C . VAL A 1 104 ? 1.101 2.653 -7.806 1.00 88.38 104 VAL A C 1
ATOM 784 O O . VAL A 1 104 ? 0.490 2.451 -6.759 1.00 88.38 104 VAL A O 1
ATOM 787 N N . PHE A 1 105 ? 1.030 3.817 -8.451 1.00 89.56 105 PHE A N 1
ATOM 788 C CA . PHE A 1 105 ? 0.350 4.996 -7.902 1.00 89.56 105 PHE A CA 1
ATOM 789 C C . PHE A 1 105 ? -1.114 5.126 -8.329 1.00 89.56 105 PHE A C 1
ATOM 791 O O . PHE A 1 105 ? -1.869 5.826 -7.660 1.00 89.56 105 PHE A O 1
ATOM 798 N N . ILE A 1 106 ? -1.537 4.456 -9.405 1.00 92.50 106 ILE A N 1
ATOM 799 C CA . ILE A 1 106 ? -2.915 4.534 -9.918 1.00 92.50 106 ILE A CA 1
ATOM 800 C C . ILE A 1 106 ? -3.568 3.152 -9.899 1.00 92.50 106 ILE A C 1
ATOM 802 O O . ILE A 1 106 ? -4.611 2.972 -9.270 1.00 92.50 106 ILE A O 1
ATOM 806 N N . GLY A 1 107 ? -2.941 2.158 -10.534 1.00 92.00 107 GLY A N 1
ATOM 807 C CA . GLY A 1 107 ? -3.510 0.814 -10.672 1.00 92.00 107 GLY A CA 1
ATOM 808 C C . GLY A 1 107 ? -3.745 0.114 -9.331 1.00 92.00 107 GLY A C 1
ATOM 809 O O . GLY A 1 107 ? -4.852 -0.343 -9.046 1.00 92.00 107 GLY A O 1
ATOM 810 N N . VAL A 1 108 ? -2.721 0.073 -8.477 1.00 91.50 108 VAL A N 1
ATOM 811 C CA . VAL A 1 108 ? -2.773 -0.590 -7.167 1.00 91.50 108 VAL A CA 1
ATOM 812 C C . VAL A 1 108 ? -3.803 0.064 -6.230 1.00 91.50 108 VAL A C 1
ATOM 814 O O . VAL A 1 108 ? -4.645 -0.666 -5.694 1.00 91.50 108 VAL A O 1
ATOM 817 N N . PRO A 1 109 ? -3.830 1.401 -6.035 1.00 90.12 109 PRO A N 1
ATOM 818 C CA . PRO A 1 109 ? -4.878 2.044 -5.246 1.00 90.12 109 PRO A CA 1
ATOM 819 C C . PRO A 1 109 ? -6.285 1.780 -5.785 1.00 90.12 109 PRO A C 1
ATOM 821 O O . PRO A 1 109 ? -7.155 1.400 -4.999 1.00 90.12 109 PRO A O 1
ATOM 824 N N . ALA A 1 110 ? -6.495 1.891 -7.102 1.00 92.38 110 ALA A N 1
ATOM 825 C CA . ALA A 1 110 ? -7.799 1.660 -7.725 1.00 92.38 110 ALA A CA 1
ATOM 826 C C . ALA A 1 110 ? -8.296 0.213 -7.538 1.00 92.38 110 ALA A C 1
ATOM 828 O O . ALA A 1 110 ? -9.475 -0.010 -7.261 1.00 92.38 110 ALA A O 1
ATOM 829 N N . ALA A 1 111 ? -7.399 -0.773 -7.621 1.00 93.62 111 ALA A N 1
ATOM 830 C CA . ALA A 1 111 ? -7.736 -2.182 -7.427 1.00 93.62 111 ALA A CA 1
ATOM 831 C C . ALA A 1 111 ? -7.932 -2.572 -5.949 1.00 93.62 111 ALA A C 1
ATOM 833 O O . ALA A 1 111 ? -8.638 -3.539 -5.655 1.00 93.62 111 ALA A O 1
ATOM 834 N N . SER A 1 112 ? -7.340 -1.832 -5.004 1.00 94.06 112 SER A N 1
ATOM 835 C CA . SER A 1 112 ? -7.320 -2.218 -3.585 1.00 94.06 112 SER A CA 1
ATOM 836 C C . SER A 1 112 ? -8.710 -2.326 -2.943 1.00 94.06 112 SER A C 1
ATOM 838 O O . SER A 1 112 ? -8.952 -3.253 -2.172 1.00 94.06 112 SER A O 1
ATOM 840 N N . GLY A 1 113 ? -9.645 -1.435 -3.295 1.00 93.25 113 GLY A N 1
ATOM 841 C CA . GLY A 1 113 ? -11.036 -1.458 -2.822 1.00 93.25 113 GLY A CA 1
ATOM 842 C C . GLY A 1 113 ? -11.790 -2.734 -3.222 1.00 93.25 113 GLY A C 1
ATOM 843 O O . GLY A 1 113 ? -12.253 -3.470 -2.346 1.00 93.25 113 GLY A O 1
ATOM 844 N N . PRO A 1 114 ? -11.907 -3.028 -4.531 1.00 94.38 114 PRO A N 1
ATOM 845 C CA . PRO A 1 114 ? -12.480 -4.279 -5.021 1.00 94.38 114 PRO A CA 1
ATOM 846 C C . PRO A 1 114 ? -11.821 -5.530 -4.428 1.00 94.38 114 PRO A C 1
ATOM 848 O O . PRO A 1 114 ? -12.534 -6.423 -3.976 1.00 94.38 114 PRO A O 1
ATOM 851 N N . LEU A 1 115 ? -10.485 -5.576 -4.357 1.00 94.75 115 LEU A N 1
ATOM 852 C CA . LEU A 1 115 ? -9.753 -6.718 -3.796 1.00 94.75 115 LEU A CA 1
ATOM 853 C C . LEU A 1 115 ? -10.050 -6.928 -2.305 1.00 94.75 115 LEU A C 1
ATOM 855 O O . LEU A 1 115 ? -10.260 -8.060 -1.867 1.00 94.75 115 LEU A O 1
ATOM 859 N N . ALA A 1 116 ? -10.140 -5.851 -1.522 1.00 94.00 116 ALA A N 1
ATOM 860 C CA . ALA A 1 116 ? -10.513 -5.930 -0.112 1.00 94.00 116 ALA A CA 1
ATOM 861 C C . ALA A 1 116 ? -11.940 -6.465 0.088 1.00 94.00 116 ALA A C 1
ATOM 863 O O . ALA A 1 116 ? -12.173 -7.270 0.989 1.00 94.00 116 ALA A O 1
ATOM 864 N N . ARG A 1 117 ? -12.895 -6.073 -0.765 1.00 92.00 117 ARG A N 1
ATOM 865 C CA . ARG A 1 117 ? -14.274 -6.599 -0.723 1.00 92.00 117 ARG A CA 1
ATOM 866 C C . ARG A 1 117 ? -14.368 -8.053 -1.182 1.00 92.00 11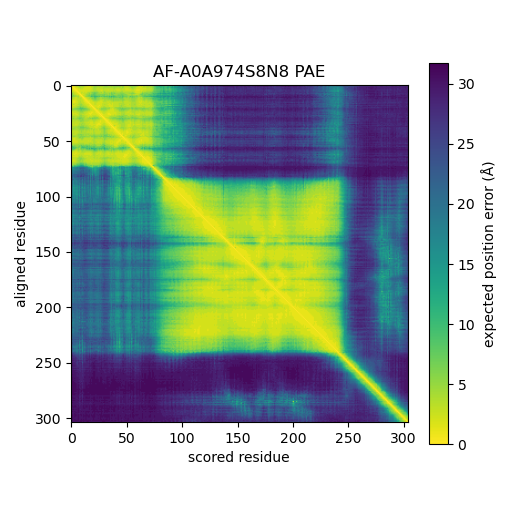7 ARG A C 1
ATOM 868 O O . ARG A 1 117 ? -15.119 -8.820 -0.595 1.00 92.00 117 ARG A O 1
ATOM 875 N N . ALA A 1 118 ? -13.583 -8.433 -2.188 1.00 94.56 118 ALA A N 1
ATOM 876 C CA . ALA A 1 118 ? -13.506 -9.808 -2.675 1.00 94.56 118 ALA A CA 1
ATOM 877 C C . ALA A 1 118 ? -12.796 -10.754 -1.691 1.00 94.56 118 ALA A C 1
ATOM 879 O O . ALA A 1 118 ? -12.953 -11.969 -1.784 1.00 94.56 118 ALA A O 1
ATOM 880 N N . THR A 1 119 ? -12.020 -10.218 -0.742 1.00 95.12 119 THR A N 1
ATOM 881 C CA . THR A 1 119 ? -11.338 -11.022 0.277 1.00 95.12 119 THR A CA 1
ATOM 882 C C . THR A 1 119 ? -12.374 -11.672 1.208 1.00 95.12 119 THR A C 1
ATOM 884 O O . THR A 1 119 ? -13.166 -10.960 1.835 1.00 95.12 119 THR A O 1
ATOM 887 N N . PRO A 1 120 ? -12.385 -13.010 1.347 1.00 96.25 120 PRO A N 1
ATOM 888 C CA . PRO A 1 120 ? -13.304 -13.692 2.252 1.00 96.25 120 PRO A CA 1
ATOM 889 C C . PRO A 1 120 ? -13.141 -13.227 3.712 1.00 96.25 120 PRO A C 1
ATOM 891 O O . PRO A 1 120 ? -12.003 -13.136 4.190 1.00 96.25 120 PRO A O 1
ATOM 894 N N . PRO A 1 121 ? -14.243 -12.998 4.460 1.00 95.06 121 PRO A N 1
ATOM 895 C CA . PRO A 1 121 ? -14.182 -12.533 5.848 1.00 95.06 121 PRO A CA 1
ATOM 896 C C . PRO A 1 121 ? -13.323 -13.416 6.761 1.00 95.06 121 PRO A C 1
ATOM 898 O O . PRO A 1 121 ? -12.630 -12.905 7.635 1.00 95.06 121 PRO A O 1
ATOM 901 N N . ASP A 1 122 ? -13.317 -14.734 6.557 1.00 96.00 122 ASP A N 1
ATOM 902 C CA . ASP A 1 122 ? -12.545 -15.661 7.393 1.00 96.00 122 ASP A CA 1
ATOM 903 C C . ASP A 1 122 ? -11.034 -15.479 7.257 1.00 96.00 122 ASP A C 1
ATOM 905 O O . ASP A 1 122 ? -10.299 -15.632 8.238 1.00 96.00 122 ASP A O 1
ATOM 909 N N . ILE A 1 123 ? -10.563 -15.137 6.054 1.00 95.62 123 ILE A N 1
ATOM 910 C CA . ILE A 1 123 ? -9.148 -14.851 5.801 1.00 95.62 123 ILE A CA 1
ATOM 911 C C . ILE A 1 123 ? -8.768 -13.554 6.509 1.00 95.62 123 ILE A C 1
ATOM 913 O O . ILE A 1 123 ? -7.769 -13.517 7.228 1.00 95.62 123 ILE A O 1
ATOM 917 N N . GLU A 1 124 ? -9.602 -12.522 6.381 1.00 95.56 124 GLU A N 1
ATOM 918 C CA . GLU A 1 124 ? -9.377 -11.235 7.036 1.00 95.56 124 GLU A CA 1
ATOM 919 C C . GLU A 1 124 ? -9.404 -11.364 8.571 1.00 95.56 124 GLU A C 1
ATOM 921 O O . GLU A 1 124 ? -8.518 -10.852 9.253 1.00 95.56 124 GLU A O 1
ATOM 926 N N . LYS A 1 125 ? -10.335 -12.154 9.128 1.00 95.19 125 LYS A N 1
ATOM 927 C CA . LYS A 1 125 ? -10.396 -12.474 10.567 1.00 95.19 125 LYS A CA 1
ATOM 928 C C . LYS A 1 125 ? -9.156 -13.236 11.047 1.00 95.19 125 LYS A C 1
ATOM 930 O O . LYS A 1 125 ? -8.643 -12.951 12.130 1.00 95.19 125 LYS A O 1
ATOM 935 N N . ARG A 1 126 ? -8.661 -14.215 10.277 1.0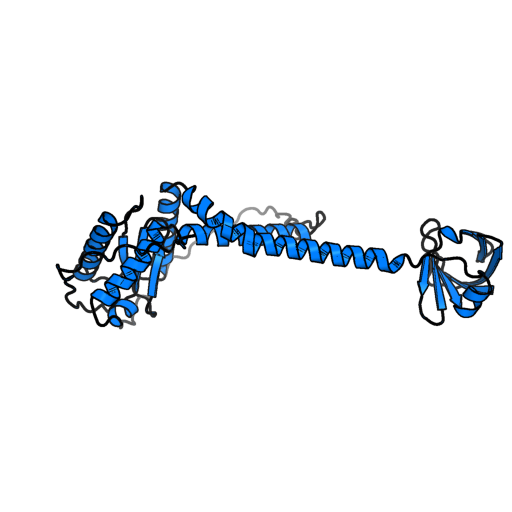0 95.38 126 ARG A N 1
ATOM 936 C CA . ARG A 1 126 ? -7.417 -14.951 10.596 1.00 95.38 126 ARG A CA 1
ATOM 937 C C . ARG A 1 126 ? -6.212 -14.021 10.594 1.00 95.38 126 ARG A C 1
ATOM 939 O O . ARG A 1 126 ? -5.414 -14.067 11.527 1.00 95.38 126 ARG A O 1
ATOM 946 N N . MET A 1 127 ? -6.116 -13.163 9.582 1.00 95.00 127 MET A N 1
ATOM 947 C CA . MET A 1 127 ? -5.079 -12.145 9.493 1.00 95.00 127 MET A CA 1
ATOM 948 C C . MET A 1 127 ? -5.133 -11.224 10.715 1.00 95.00 127 MET A C 1
ATOM 950 O O . MET A 1 127 ? -4.135 -11.098 11.416 1.00 95.00 127 MET A O 1
ATOM 954 N N . GLY A 1 128 ? -6.311 -10.695 11.051 1.00 94.12 128 GLY A N 1
ATOM 955 C CA . GLY A 1 128 ? -6.540 -9.876 12.240 1.00 94.12 128 GLY A CA 1
ATOM 956 C C . GLY A 1 128 ? -6.023 -10.492 13.535 1.00 94.12 128 GLY A C 1
ATOM 957 O O . GLY A 1 128 ? -5.311 -9.835 14.289 1.00 94.12 128 GLY A O 1
ATOM 958 N N . ARG A 1 129 ? -6.313 -11.778 13.771 1.00 94.12 129 ARG A N 1
ATOM 959 C CA . ARG A 1 129 ? -5.814 -12.503 14.954 1.00 94.12 129 ARG A CA 1
ATOM 960 C C . ARG A 1 129 ? -4.289 -12.615 14.981 1.00 94.12 129 ARG A C 1
ATOM 962 O O . ARG A 1 129 ? -3.700 -12.493 16.052 1.00 94.12 129 ARG A O 1
ATOM 969 N N . ASN A 1 130 ? -3.651 -12.811 13.828 1.00 94.44 130 ASN A N 1
ATOM 970 C CA . ASN A 1 130 ? -2.190 -12.844 13.738 1.00 94.44 130 ASN A CA 1
ATOM 971 C C . ASN A 1 130 ? -1.580 -11.467 14.039 1.00 94.44 130 ASN A C 1
ATOM 973 O O . ASN A 1 130 ? -0.628 -11.383 14.814 1.00 94.44 130 ASN A O 1
ATOM 977 N N . PHE A 1 131 ? -2.152 -10.395 13.480 1.00 93.00 131 PHE A N 1
ATOM 978 C CA . PHE A 1 131 ? -1.730 -9.021 13.772 1.00 93.00 131 PHE A CA 1
ATOM 979 C C . PHE A 1 131 ? -1.923 -8.677 15.253 1.00 93.00 131 PHE A C 1
ATOM 981 O O . PHE A 1 131 ? -0.999 -8.169 15.878 1.00 93.00 131 PHE A O 1
ATOM 988 N N . GLU A 1 132 ? -3.079 -9.007 15.838 1.00 91.56 132 GLU A N 1
ATOM 989 C CA . GLU A 1 132 ? -3.357 -8.807 17.267 1.00 91.56 132 GLU A CA 1
ATOM 990 C C . GLU A 1 132 ? -2.326 -9.540 18.142 1.00 91.56 132 GLU A C 1
ATOM 992 O O . GLU A 1 132 ? -1.799 -8.954 19.087 1.00 91.56 132 GLU A O 1
ATOM 997 N N . GLY A 1 133 ? -1.968 -10.780 17.789 1.00 91.62 133 GLY A N 1
ATOM 998 C CA . GLY A 1 133 ? -0.918 -11.538 18.471 1.00 91.62 133 GLY A CA 1
ATOM 999 C C . GLY A 1 133 ? 0.449 -10.852 18.412 1.00 91.62 133 GLY A C 1
ATOM 1000 O O . GLY A 1 133 ? 1.094 -10.687 19.446 1.00 91.62 133 GLY A O 1
ATOM 1001 N N . GLN A 1 134 ? 0.873 -10.387 17.235 1.00 91.88 134 GLN A N 1
ATOM 1002 C CA . GLN A 1 134 ? 2.149 -9.676 17.074 1.00 91.88 134 GLN A CA 1
ATOM 1003 C C . GLN A 1 134 ? 2.172 -8.340 17.825 1.00 91.88 134 GLN A C 1
ATOM 1005 O O . GLN A 1 134 ? 3.135 -8.041 18.527 1.00 91.88 134 GLN A O 1
ATOM 1010 N N . LEU A 1 135 ? 1.095 -7.559 17.725 1.00 90.19 135 LEU A N 1
ATOM 1011 C CA . LEU A 1 135 ? 0.959 -6.272 18.406 1.00 90.19 135 LEU A CA 1
ATOM 1012 C C . LEU A 1 135 ? 0.942 -6.434 19.923 1.00 90.19 135 LEU A C 1
ATOM 1014 O O . LEU A 1 135 ? 1.522 -5.606 20.614 1.00 90.19 135 LEU A O 1
ATOM 1018 N N . SER A 1 136 ? 0.363 -7.517 20.447 1.00 86.75 136 SER A N 1
ATOM 1019 C CA . SER A 1 136 ? 0.330 -7.773 21.892 1.00 86.75 136 SER A CA 1
ATOM 1020 C C . SER A 1 136 ? 1.713 -7.972 22.533 1.00 86.75 136 SER A C 1
ATOM 1022 O O . SER A 1 136 ? 1.849 -7.810 23.745 1.00 86.75 136 SER A O 1
ATOM 1024 N N . LEU A 1 137 ? 2.748 -8.272 21.735 1.00 88.25 137 LEU A N 1
ATOM 1025 C CA . LEU A 1 137 ? 4.137 -8.355 22.204 1.00 88.25 137 LEU A CA 1
ATOM 1026 C C . LEU A 1 137 ? 4.730 -6.970 22.507 1.00 88.25 137 LEU A C 1
ATOM 1028 O O . LEU A 1 137 ? 5.546 -6.842 23.417 1.00 88.25 137 LEU A O 1
ATOM 1032 N N . GLY A 1 138 ? 4.328 -5.945 21.748 1.00 86.38 138 GLY A N 1
ATOM 1033 C CA . GLY A 1 138 ? 4.783 -4.560 21.921 1.00 86.38 138 GLY A CA 1
ATOM 1034 C C . GLY A 1 138 ? 3.822 -3.697 22.742 1.00 86.38 138 GLY A C 1
ATOM 1035 O O . GLY A 1 138 ? 4.258 -2.854 23.522 1.00 86.38 138 GLY A O 1
ATOM 1036 N N . PHE A 1 139 ? 2.518 -3.938 22.607 1.00 89.50 139 PHE A N 1
ATOM 1037 C CA . PHE A 1 139 ? 1.445 -3.194 23.259 1.00 89.50 139 PHE A CA 1
ATOM 1038 C C . PHE A 1 139 ? 0.744 -4.075 24.288 1.00 89.50 139 PHE A C 1
ATOM 1040 O O . PHE A 1 139 ? -0.102 -4.915 23.968 1.00 89.50 139 PHE A O 1
ATOM 1047 N N . ARG A 1 140 ? 1.093 -3.878 25.561 1.00 90.12 140 ARG A N 1
ATOM 1048 C CA . ARG A 1 140 ? 0.476 -4.628 26.659 1.00 90.12 140 ARG A CA 1
ATOM 1049 C C . ARG A 1 140 ? -0.968 -4.191 26.840 1.00 90.12 140 ARG A C 1
ATOM 1051 O O . ARG A 1 140 ? -1.269 -3.005 26.827 1.00 90.12 140 ARG A O 1
ATOM 1058 N N . ARG A 1 141 ? -1.872 -5.137 27.070 1.00 88.94 141 ARG A N 1
ATOM 1059 C CA . ARG A 1 141 ? -3.271 -4.814 27.362 1.00 88.94 141 ARG A CA 1
ATOM 1060 C C . ARG A 1 141 ? -3.396 -4.068 28.696 1.00 88.94 141 ARG A C 1
ATOM 1062 O O . ARG A 1 141 ? -2.721 -4.406 29.664 1.00 88.94 141 ARG A O 1
ATOM 1069 N N . CYS A 1 142 ? -4.312 -3.106 28.769 1.00 88.56 142 CYS A N 1
ATOM 1070 C CA . CYS A 1 142 ? -4.650 -2.442 30.026 1.00 88.56 142 CYS A CA 1
ATOM 1071 C C . CYS A 1 142 ? -5.431 -3.386 30.962 1.00 88.56 142 CYS A C 1
ATOM 1073 O O . CYS A 1 142 ? -6.411 -4.002 30.539 1.00 88.56 142 CYS A O 1
ATOM 1075 N N . ASN A 1 143 ? -5.047 -3.449 32.242 1.00 85.44 143 ASN A N 1
ATOM 1076 C CA . ASN A 1 143 ? -5.592 -4.403 33.228 1.00 85.44 143 ASN A CA 1
ATOM 1077 C C . ASN A 1 143 ? -6.937 -3.993 33.868 1.00 85.44 143 ASN A C 1
ATOM 1079 O O . ASN A 1 143 ? -7.483 -4.741 34.672 1.00 85.44 143 ASN A O 1
ATOM 1083 N N . GLY A 1 144 ? -7.466 -2.803 33.570 1.00 90.12 144 GLY A N 1
ATOM 1084 C CA . GLY A 1 144 ? -8.693 -2.300 34.198 1.00 90.12 144 GLY A CA 1
ATOM 1085 C C . GLY A 1 144 ? -9.955 -2.976 33.659 1.00 90.12 144 GLY A C 1
ATOM 1086 O O . GLY A 1 144 ? -10.440 -2.591 32.598 1.00 90.12 144 GLY A O 1
ATOM 1087 N N . GLU A 1 145 ? -10.517 -3.931 34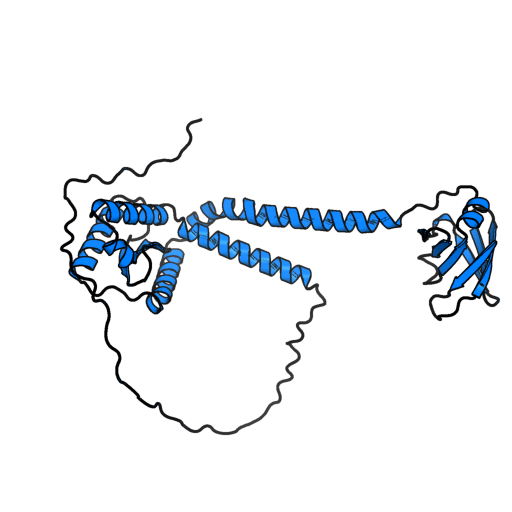.401 1.00 89.81 145 GLU A N 1
ATOM 1088 C CA . GLU A 1 145 ? -11.687 -4.716 33.975 1.00 89.81 145 GLU A CA 1
ATOM 1089 C C . GLU A 1 145 ? -12.910 -3.842 33.667 1.00 89.81 145 GLU A C 1
ATOM 1091 O O . GLU A 1 145 ? -13.471 -3.938 32.580 1.00 89.81 145 GLU A O 1
ATOM 1096 N N . ALA A 1 146 ? -13.263 -2.909 34.557 1.00 91.38 146 ALA A N 1
ATOM 1097 C CA . ALA A 1 146 ? -14.398 -2.008 34.343 1.00 91.38 146 ALA A CA 1
ATOM 1098 C C . ALA A 1 146 ? -14.263 -1.179 33.051 1.00 91.38 146 ALA A C 1
ATOM 1100 O O . ALA A 1 146 ? -15.233 -1.033 32.310 1.00 91.38 146 ALA A O 1
ATOM 1101 N N . GLY A 1 147 ? -13.057 -0.678 32.755 1.00 90.12 147 GLY A N 1
ATOM 1102 C CA . GLY A 1 147 ? -12.775 0.083 31.534 1.00 90.12 147 GLY A CA 1
ATOM 1103 C C . GLY A 1 147 ? -12.831 -0.784 30.275 1.00 90.12 147 GLY A C 1
ATOM 1104 O O . GLY A 1 147 ? -13.378 -0.371 29.257 1.00 90.12 147 GLY A O 1
ATOM 1105 N N . GLN A 1 148 ? -12.331 -2.019 30.349 1.00 91.50 148 GLN A N 1
ATOM 1106 C CA . GLN A 1 148 ? -12.417 -2.967 29.237 1.00 91.50 148 GLN A CA 1
ATOM 1107 C C . GLN A 1 148 ? -13.870 -3.391 28.965 1.00 91.50 148 GLN A C 1
ATOM 1109 O O . G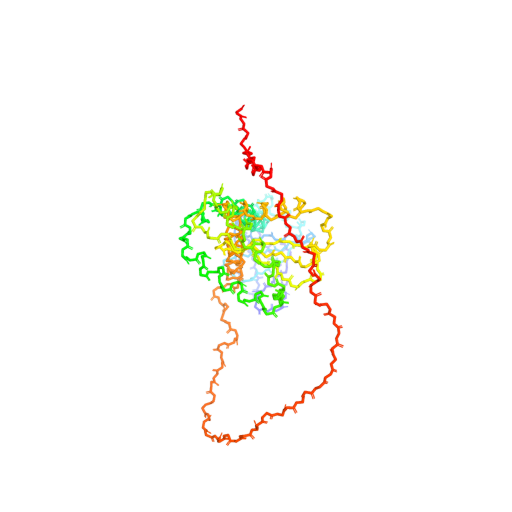LN A 1 148 ? -14.267 -3.461 27.806 1.00 91.50 148 GLN A O 1
ATOM 1114 N N . THR A 1 149 ? -14.683 -3.617 30.002 1.00 93.56 149 THR A N 1
ATOM 1115 C CA . THR A 1 149 ? -16.119 -3.931 29.869 1.00 93.56 149 THR A CA 1
ATOM 1116 C C . THR A 1 149 ? -16.902 -2.764 29.272 1.00 93.56 149 THR A C 1
ATOM 1118 O O . THR A 1 149 ? -17.771 -2.956 28.421 1.00 93.56 149 THR A O 1
ATOM 1121 N N . ALA A 1 150 ? -16.564 -1.543 29.678 1.00 92.7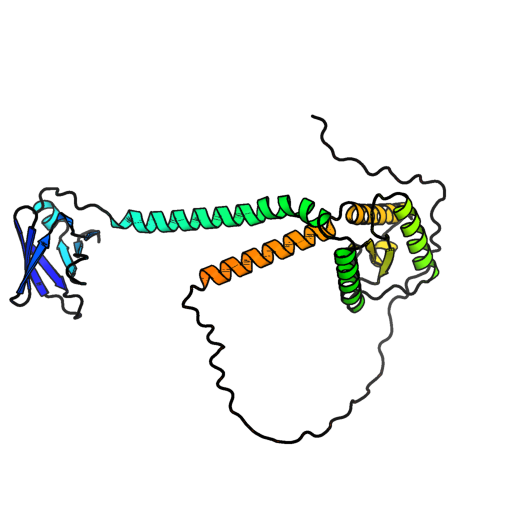5 150 ALA A N 1
ATOM 1122 C CA . ALA A 1 150 ? -17.079 -0.308 29.106 1.00 92.75 150 ALA A CA 1
ATOM 1123 C C . ALA A 1 150 ? -16.825 -0.219 27.590 1.00 92.75 150 ALA A C 1
ATOM 1125 O O . ALA A 1 150 ? -17.765 -0.052 26.811 1.00 92.75 150 ALA A O 1
ATOM 1126 N N . LEU A 1 151 ? -15.571 -0.413 27.170 1.00 94.81 151 LEU A N 1
ATOM 1127 C CA . LEU A 1 151 ? -15.182 -0.420 25.758 1.00 94.81 151 LEU A CA 1
ATOM 1128 C C . LEU A 1 151 ? -15.830 -1.571 24.982 1.00 94.81 151 LEU A C 1
ATOM 1130 O O . LEU A 1 151 ? -16.278 -1.366 23.859 1.00 94.81 151 LEU A O 1
ATOM 1134 N N . ALA A 1 152 ? -15.938 -2.760 25.579 1.00 93.31 152 ALA A N 1
ATOM 1135 C CA . ALA A 1 152 ? -16.621 -3.891 24.958 1.00 93.31 152 ALA A CA 1
ATOM 1136 C C . ALA A 1 152 ? -18.111 -3.592 24.728 1.00 93.31 152 ALA A C 1
ATOM 1138 O O . ALA A 1 152 ? -18.623 -3.813 23.635 1.00 93.31 152 ALA A O 1
ATOM 1139 N N . THR A 1 153 ? -18.789 -3.014 25.723 1.00 94.56 153 THR A N 1
ATOM 1140 C CA . THR A 1 153 ? -20.194 -2.589 25.599 1.00 94.56 153 THR A CA 1
ATOM 1141 C C . THR A 1 153 ? -20.360 -1.539 24.503 1.00 94.56 153 THR A C 1
ATOM 1143 O O . THR A 1 153 ? -21.322 -1.585 23.739 1.00 94.56 153 THR A O 1
ATOM 1146 N N . PHE A 1 154 ? -19.420 -0.598 24.398 1.00 94.56 154 PHE A N 1
ATOM 1147 C CA . PHE A 1 154 ? -19.419 0.386 23.320 1.00 94.56 154 PHE A CA 1
ATOM 1148 C C . PHE A 1 154 ? -19.216 -0.255 21.944 1.00 94.56 154 PHE A C 1
ATOM 1150 O O . PHE A 1 154 ? -19.959 0.052 21.018 1.00 94.56 154 PHE A O 1
ATOM 1157 N N . GLY A 1 155 ? -18.268 -1.189 21.830 1.00 94.38 155 GLY A N 1
ATOM 1158 C CA . GLY A 1 155 ? -18.030 -1.964 20.613 1.00 94.38 155 GLY A CA 1
ATOM 1159 C C . GLY A 1 155 ? -19.276 -2.710 20.138 1.00 94.38 155 GLY A C 1
ATOM 1160 O O . GLY A 1 155 ? -19.607 -2.634 18.962 1.00 94.38 155 GLY A O 1
ATOM 1161 N N . HIS A 1 156 ? -20.026 -3.335 21.053 1.00 94.00 156 HIS A N 1
ATOM 1162 C CA . HIS A 1 156 ? -21.304 -3.977 20.723 1.00 94.00 156 HIS A CA 1
ATOM 1163 C C . HIS A 1 156 ? -22.345 -2.989 20.181 1.00 94.00 156 HIS A C 1
ATOM 1165 O O . HIS A 1 156 ? -22.983 -3.269 19.175 1.00 94.00 156 HIS A O 1
ATOM 1171 N N . ARG A 1 157 ? -22.471 -1.796 20.774 1.00 93.81 157 ARG A N 1
ATOM 1172 C CA . ARG A 1 157 ? -23.392 -0.767 20.254 1.00 93.81 157 ARG A CA 1
ATOM 1173 C C . ARG A 1 157 ? -22.999 -0.275 18.861 1.00 93.81 157 ARG A C 1
ATOM 1175 O O . ARG A 1 157 ? -23.872 0.033 18.060 1.00 93.81 157 ARG A O 1
ATOM 1182 N N . LEU A 1 158 ? -21.697 -0.169 18.586 1.00 94.38 158 LEU A N 1
ATOM 1183 C CA . LEU A 1 158 ? -21.201 0.177 17.254 1.00 94.38 158 LEU A CA 1
ATOM 1184 C C . LEU A 1 158 ? -21.464 -0.946 16.250 1.00 94.38 158 LEU A C 1
ATOM 1186 O O . LEU A 1 158 ? -21.847 -0.657 15.123 1.00 94.38 158 LEU A O 1
ATOM 1190 N N . GLN A 1 159 ? -21.295 -2.203 16.666 1.00 93.44 159 GLN A N 1
ATOM 1191 C CA . GLN A 1 159 ? -21.606 -3.371 15.846 1.00 93.44 159 GLN A CA 1
ATOM 1192 C C . GLN A 1 159 ? -23.058 -3.358 15.375 1.00 93.44 159 GLN A C 1
ATOM 1194 O O . GLN A 1 159 ? -23.305 -3.547 14.191 1.00 93.44 159 GLN A O 1
ATOM 1199 N N . ASP A 1 160 ? -23.999 -3.100 16.285 1.00 92.75 160 ASP A N 1
ATOM 1200 C CA . ASP A 1 160 ? -25.432 -3.084 15.970 1.00 92.75 160 ASP A CA 1
ATOM 1201 C C . ASP A 1 160 ? -25.805 -1.982 14.961 1.00 92.75 160 ASP A C 1
ATOM 1203 O O . ASP A 1 160 ? -26.831 -2.070 14.288 1.00 92.75 160 ASP A O 1
ATOM 1207 N N . ALA A 1 161 ? -24.980 -0.936 14.859 1.00 91.44 161 ALA A N 1
ATOM 1208 C CA . ALA A 1 161 ? -25.180 0.188 13.952 1.00 91.44 161 ALA A CA 1
ATOM 1209 C C . ALA A 1 161 ? -24.393 0.078 12.631 1.00 91.44 161 ALA A C 1
ATOM 1211 O O . ALA A 1 161 ? -24.630 0.891 11.737 1.00 91.44 161 ALA A O 1
ATOM 1212 N N . ALA A 1 162 ? -23.459 -0.870 12.508 1.00 91.44 162 ALA A N 1
ATOM 1213 C CA . ALA A 1 162 ? -22.549 -0.990 11.369 1.00 91.44 162 ALA A CA 1
ATOM 1214 C C . ALA A 1 162 ? -22.962 -2.126 10.420 1.00 91.44 162 ALA A C 1
ATOM 1216 O O . ALA A 1 162 ? -23.301 -3.223 10.864 1.00 91.44 162 ALA A O 1
ATOM 1217 N N . ASP A 1 163 ? -22.851 -1.908 9.107 1.00 92.81 163 ASP A N 1
ATOM 1218 C CA . ASP A 1 163 ? -23.092 -2.953 8.106 1.00 92.81 163 ASP A CA 1
ATOM 1219 C C . ASP A 1 163 ? -21.796 -3.721 7.811 1.00 92.81 163 ASP A C 1
ATOM 1221 O O . ASP A 1 163 ? -21.085 -3.480 6.832 1.00 92.81 163 ASP A O 1
ATOM 1225 N N . THR A 1 164 ? -21.418 -4.621 8.724 1.00 91.06 164 THR A N 1
ATOM 1226 C CA . THR A 1 164 ? -20.135 -5.331 8.647 1.00 91.06 164 THR A CA 1
ATOM 1227 C C . THR A 1 164 ? -20.224 -6.800 9.071 1.00 91.06 164 THR A C 1
ATOM 1229 O O . THR A 1 164 ? -20.852 -7.124 10.078 1.00 91.06 164 THR A O 1
ATOM 1232 N N . PRO A 1 165 ? -19.532 -7.725 8.368 1.00 91.06 165 PRO A N 1
ATOM 1233 C CA . PRO A 1 165 ? -19.469 -9.143 8.743 1.00 91.06 165 PRO A CA 1
ATOM 1234 C C . PRO A 1 165 ? -18.455 -9.439 9.869 1.00 91.06 165 PRO A C 1
ATOM 1236 O O . PRO A 1 165 ? -18.172 -10.607 10.180 1.00 91.06 165 PRO A O 1
ATOM 1239 N N . PHE A 1 166 ? -17.819 -8.404 10.417 1.00 94.06 166 PHE A N 1
ATOM 1240 C CA . PHE A 1 166 ? -16.791 -8.505 11.449 1.00 94.06 166 PHE A CA 1
ATOM 1241 C C . PHE A 1 166 ? -17.338 -8.072 12.796 1.00 94.06 166 PHE A C 1
ATOM 1243 O O . PHE A 1 166 ? -18.091 -7.113 12.842 1.00 94.06 166 PHE A O 1
ATOM 1250 N N . ASP A 1 167 ? -16.885 -8.722 13.868 1.00 92.94 167 ASP A N 1
ATOM 1251 C CA . ASP A 1 167 ? -17.205 -8.303 15.230 1.00 92.94 167 ASP A CA 1
ATOM 1252 C C . ASP A 1 167 ? -16.285 -7.145 15.637 1.00 92.94 167 ASP A C 1
ATOM 1254 O O . ASP A 1 167 ? -15.060 -7.317 15.716 1.00 92.94 167 ASP A O 1
ATOM 1258 N N . ILE A 1 168 ? -16.862 -5.978 15.920 1.00 95.38 168 ILE A N 1
ATOM 1259 C CA . ILE A 1 168 ? -16.135 -4.798 16.391 1.00 95.38 168 ILE A CA 1
ATOM 1260 C C . ILE A 1 168 ? -15.719 -5.007 17.852 1.00 95.38 168 ILE A C 1
ATOM 1262 O O . ILE A 1 168 ? -16.510 -4.897 18.790 1.00 95.38 168 ILE A O 1
ATOM 1266 N N . ARG A 1 169 ? -14.433 -5.305 18.059 1.00 94.38 169 ARG A N 1
ATOM 1267 C CA . ARG A 1 169 ? -13.838 -5.573 19.377 1.00 94.38 169 ARG A CA 1
ATOM 1268 C C . ARG A 1 169 ? -12.919 -4.433 19.782 1.00 94.38 169 ARG A C 1
ATOM 1270 O O . ARG A 1 169 ? -11.765 -4.391 19.359 1.00 94.38 169 ARG A O 1
ATOM 1277 N N . VAL A 1 170 ? -13.405 -3.554 20.650 1.00 95.81 170 VAL A N 1
ATOM 1278 C CA . VAL A 1 170 ? -12.628 -2.419 21.163 1.00 95.81 170 VAL A CA 1
ATOM 1279 C C . VAL A 1 170 ? -11.826 -2.832 22.399 1.00 95.81 170 VAL A C 1
ATOM 1281 O O . VAL A 1 170 ? -12.369 -3.453 23.315 1.00 95.81 170 VAL A O 1
ATOM 1284 N N . ARG A 1 171 ? -10.526 -2.515 22.437 1.00 93.69 171 ARG A N 1
ATOM 1285 C CA . ARG A 1 171 ? -9.632 -2.844 23.562 1.00 93.69 171 ARG A CA 1
ATOM 1286 C C . ARG A 1 171 ? -8.658 -1.714 23.862 1.00 93.69 171 ARG A C 1
ATOM 1288 O O . ARG A 1 171 ? -8.074 -1.144 22.947 1.00 93.69 171 ARG A O 1
ATOM 1295 N N . ALA A 1 172 ? -8.424 -1.463 25.149 1.00 94.94 172 ALA A N 1
ATOM 1296 C CA . ALA A 1 172 ? -7.379 -0.540 25.587 1.00 94.94 172 ALA A CA 1
ATOM 1297 C C . ALA A 1 172 ? -6.014 -1.240 25.709 1.00 94.94 172 ALA A C 1
ATOM 1299 O O . ALA A 1 172 ? -5.927 -2.332 26.296 1.00 94.94 172 ALA A O 1
ATOM 1300 N N . VAL A 1 173 ? -4.967 -0.592 25.200 1.00 94.56 173 VAL A N 1
ATOM 1301 C CA . VAL A 1 173 ? -3.567 -1.037 25.248 1.00 94.56 173 VAL A CA 1
ATOM 1302 C C . VAL A 1 173 ? -2.656 0.073 25.773 1.00 94.56 173 VAL A C 1
ATOM 1304 O O . VAL A 1 173 ? -2.959 1.250 25.635 1.00 94.56 173 VAL A O 1
ATOM 1307 N N . GLN A 1 174 ? -1.536 -0.314 26.372 1.00 93.62 174 GLN A N 1
ATOM 1308 C CA . GLN A 1 174 ? -0.506 0.589 26.864 1.00 93.62 174 GLN A CA 1
ATOM 1309 C C . GLN A 1 174 ? 0.437 0.947 25.724 1.00 93.62 174 GLN A C 1
ATOM 1311 O O . GLN A 1 174 ? 1.125 0.065 25.196 1.00 93.62 174 GLN A O 1
ATOM 1316 N N . ALA A 1 175 ? 0.487 2.223 25.363 1.00 92.75 175 ALA A N 1
ATOM 1317 C CA . ALA A 1 175 ? 1.418 2.737 24.375 1.00 92.75 175 ALA A CA 1
ATOM 1318 C C . ALA A 1 175 ? 1.725 4.213 24.668 1.00 92.75 175 ALA A C 1
ATOM 1320 O O . ALA A 1 175 ? 0.790 4.980 24.869 1.00 92.75 175 ALA A O 1
ATOM 1321 N N . PRO A 1 176 ? 3.002 4.637 24.614 1.00 91.56 176 PRO A N 1
ATOM 1322 C CA . PRO A 1 176 ? 3.409 6.018 24.883 1.00 91.56 176 PRO A CA 1
ATOM 1323 C C . PRO A 1 176 ? 3.116 6.939 23.681 1.00 91.56 176 PRO A C 1
ATOM 1325 O O . PRO A 1 176 ? 4.019 7.560 23.117 1.00 91.56 176 PRO A O 1
ATOM 1328 N N . MET A 1 177 ? 1.875 6.920 23.199 1.00 93.19 177 MET A N 1
ATOM 1329 C CA . MET A 1 177 ? 1.363 7.753 22.116 1.00 93.19 177 MET A CA 1
ATOM 1330 C C . MET A 1 177 ? -0.162 7.828 22.195 1.00 93.19 177 MET A C 1
ATOM 1332 O O . MET A 1 177 ? -0.820 6.806 22.384 1.00 93.19 177 MET A O 1
ATOM 1336 N N . ALA A 1 178 ? -0.748 9.002 21.969 1.00 95.38 178 ALA A N 1
ATOM 1337 C CA . ALA A 1 178 ? -2.196 9.142 21.838 1.00 95.38 178 ALA A CA 1
ATOM 1338 C C . ALA A 1 178 ? -2.650 8.706 20.434 1.00 95.38 178 ALA A C 1
ATOM 1340 O O . ALA A 1 178 ? -2.498 9.456 19.472 1.00 95.38 178 ALA A O 1
ATOM 1341 N N . ASN A 1 179 ? -3.169 7.481 20.305 1.00 95.62 179 ASN A N 1
ATOM 1342 C CA . ASN A 1 179 ? -3.600 6.922 19.029 1.00 95.62 179 ASN A CA 1
ATOM 1343 C C . ASN A 1 179 ? -4.734 5.889 19.191 1.00 95.62 179 ASN A C 1
ATOM 1345 O O . ASN A 1 179 ? -4.951 5.326 20.266 1.00 95.62 179 ASN A O 1
ATOM 1349 N N . ALA A 1 180 ? -5.435 5.607 18.099 1.00 95.50 180 ALA A N 1
ATOM 1350 C CA . ALA A 1 180 ? -6.325 4.464 17.960 1.00 95.50 180 ALA A CA 1
ATOM 1351 C C . ALA A 1 180 ? -6.142 3.865 16.564 1.00 95.50 180 ALA A C 1
ATOM 1353 O O . ALA A 1 180 ? -5.812 4.578 15.622 1.00 95.50 180 ALA A O 1
ATOM 1354 N N . PHE A 1 181 ? -6.307 2.554 16.430 1.00 94.25 181 PHE A N 1
ATOM 1355 C CA . PHE A 1 181 ? -6.172 1.901 15.134 1.00 94.25 181 PHE A CA 1
ATOM 1356 C C . PHE A 1 181 ? -7.078 0.681 15.010 1.00 94.25 181 PHE A C 1
ATOM 1358 O O . PHE A 1 181 ? -7.160 -0.165 15.908 1.00 94.25 181 PHE A O 1
ATOM 1365 N N . ALA A 1 182 ? -7.729 0.576 13.855 1.00 95.56 182 ALA A N 1
ATOM 1366 C CA . ALA A 1 182 ? -8.424 -0.622 13.416 1.00 95.56 182 ALA A CA 1
ATOM 1367 C C . ALA A 1 182 ? -7.464 -1.654 12.797 1.00 95.56 182 ALA A C 1
ATOM 1369 O O . ALA A 1 182 ? -6.555 -1.331 12.031 1.00 95.56 182 ALA A O 1
ATOM 1370 N N . LEU A 1 183 ? -7.709 -2.929 13.085 1.00 94.88 183 LEU A N 1
ATOM 1371 C CA . LEU A 1 183 ? -7.037 -4.074 12.479 1.00 94.88 183 LEU A CA 1
ATOM 1372 C C . LEU A 1 183 ? -7.993 -4.827 11.544 1.00 94.88 183 LEU A C 1
ATOM 1374 O O . LEU A 1 183 ? -9.216 -4.731 11.705 1.00 94.88 183 LEU A O 1
ATOM 1378 N N . PRO A 1 184 ? -7.461 -5.632 10.600 1.00 94.25 184 PRO A N 1
ATOM 1379 C CA . PRO A 1 184 ? -8.293 -6.513 9.790 1.00 94.25 184 PRO A CA 1
ATOM 1380 C C . PRO A 1 184 ? -9.163 -7.402 10.685 1.00 94.25 184 PRO A C 1
ATOM 1382 O O . PRO A 1 184 ? -8.720 -7.859 11.740 1.00 94.25 184 PRO A O 1
ATOM 1385 N N . GLY A 1 185 ? -10.409 -7.653 10.291 1.00 93.00 185 GLY A N 1
ATOM 1386 C CA . GLY A 1 185 ? -11.288 -8.548 11.046 1.00 93.00 185 GLY A CA 1
ATOM 1387 C C . GLY A 1 185 ? -11.904 -7.967 12.327 1.00 93.00 185 GLY A C 1
ATOM 1388 O O . GLY A 1 185 ? -12.418 -8.742 13.133 1.00 93.00 185 GLY A O 1
ATOM 1389 N N . GLY A 1 186 ? -11.866 -6.642 12.516 1.00 93.94 186 GLY A N 1
ATOM 1390 C CA . GLY A 1 186 ? -12.743 -5.921 13.451 1.00 93.94 186 GLY A CA 1
ATOM 1391 C C . GLY A 1 186 ? -12.172 -5.571 14.825 1.00 93.94 186 GLY A C 1
ATOM 1392 O O . GLY A 1 186 ? -12.880 -5.006 15.653 1.00 93.94 186 GLY A O 1
ATOM 1393 N N . ALA A 1 187 ? -10.897 -5.854 15.103 1.00 95.00 187 ALA A N 1
ATOM 1394 C CA . ALA A 1 187 ? -10.282 -5.359 16.336 1.00 95.00 187 ALA A CA 1
ATOM 1395 C C . ALA A 1 187 ? -9.975 -3.859 16.230 1.00 95.00 187 ALA A C 1
ATOM 1397 O O . ALA A 1 187 ? -9.360 -3.424 15.263 1.00 95.00 187 ALA A O 1
ATOM 1398 N N . VAL A 1 188 ? -10.348 -3.093 17.251 1.00 96.38 188 VAL A N 1
ATOM 1399 C CA . VAL A 1 188 ? -10.004 -1.675 17.402 1.00 96.38 188 VAL A CA 1
ATOM 1400 C C . VAL A 1 188 ? -9.192 -1.527 18.681 1.00 96.38 188 VAL A C 1
ATOM 1402 O O . VAL A 1 188 ? -9.662 -1.867 19.770 1.00 96.38 188 VAL A O 1
ATOM 1405 N N . MET A 1 189 ? -7.959 -1.049 18.560 1.00 95.19 189 MET A N 1
ATOM 1406 C CA . MET A 1 189 ? -7.079 -0.805 19.699 1.00 95.19 189 MET A CA 1
ATOM 1407 C C . MET A 1 189 ? -7.030 0.685 20.003 1.00 95.19 189 MET A C 1
ATOM 1409 O O . MET A 1 189 ? -6.856 1.501 19.105 1.00 95.19 189 MET A O 1
ATOM 1413 N N . VAL A 1 190 ? -7.173 1.022 21.278 1.00 96.38 190 VAL A N 1
ATOM 1414 C CA . VAL A 1 190 ? -7.153 2.393 21.792 1.00 96.38 190 VAL A CA 1
ATOM 1415 C C . VAL A 1 190 ? -6.010 2.493 22.788 1.00 96.38 190 VAL A C 1
ATOM 1417 O O . VAL A 1 190 ? -5.902 1.642 23.673 1.00 96.38 190 VAL A O 1
ATOM 1420 N N . THR A 1 191 ? -5.145 3.494 22.658 1.00 96.00 191 THR A N 1
ATOM 1421 C CA . THR A 1 191 ? -4.027 3.655 23.592 1.00 96.00 191 THR A CA 1
ATOM 1422 C C . THR A 1 191 ? -4.465 4.327 24.893 1.00 96.00 191 THR A C 1
ATOM 1424 O O . THR A 1 191 ? -5.428 5.094 24.925 1.00 96.00 191 THR A O 1
ATOM 1427 N N . ASP A 1 192 ? -3.765 4.036 25.985 1.00 94.62 192 ASP A N 1
ATOM 1428 C CA . ASP A 1 192 ? -3.968 4.681 27.283 1.00 94.62 192 ASP A CA 1
ATOM 1429 C C . ASP A 1 192 ? -3.714 6.189 27.228 1.00 94.62 192 ASP A C 1
ATOM 1431 O O . ASP A 1 192 ? -4.544 6.949 27.721 1.00 94.62 192 ASP A O 1
ATOM 1435 N N . ASP A 1 193 ? -2.666 6.632 26.535 1.00 94.88 193 ASP A N 1
ATOM 1436 C CA . ASP A 1 193 ? -2.392 8.062 26.341 1.00 94.88 193 ASP A CA 1
ATOM 1437 C C . ASP A 1 193 ? -3.534 8.792 25.600 1.00 94.88 193 ASP A C 1
ATOM 1439 O O . ASP A 1 193 ? -3.821 9.950 25.903 1.00 94.88 193 ASP A O 1
ATOM 1443 N N . LEU A 1 194 ? -4.233 8.137 24.657 1.00 96.06 194 LEU A N 1
ATOM 1444 C CA . LEU A 1 194 ? -5.409 8.731 24.000 1.00 96.06 194 LEU A CA 1
ATOM 1445 C C . LEU A 1 194 ? -6.584 8.867 24.973 1.00 96.06 194 LEU A C 1
ATOM 1447 O O . LEU A 1 194 ? -7.284 9.879 24.960 1.00 96.06 194 LEU A O 1
ATOM 1451 N N . ILE A 1 195 ? -6.795 7.855 25.815 1.00 94.50 195 ILE A N 1
ATOM 1452 C CA . ILE A 1 195 ? -7.846 7.866 26.839 1.00 94.50 195 ILE A CA 1
ATOM 1453 C C . ILE A 1 195 ? -7.578 8.974 27.863 1.00 94.50 195 ILE A C 1
ATOM 1455 O O . ILE A 1 195 ? -8.508 9.685 28.241 1.00 94.50 195 ILE A O 1
ATOM 1459 N N . ASP A 1 196 ? -6.325 9.141 28.284 1.00 94.50 196 ASP A N 1
ATOM 1460 C CA . ASP A 1 196 ? -5.920 10.175 29.239 1.00 94.50 196 ASP A CA 1
ATOM 1461 C C . ASP A 1 196 ? -5.974 11.588 28.631 1.00 94.50 196 ASP A C 1
ATOM 1463 O O . ASP A 1 196 ? -6.251 12.558 29.342 1.00 94.50 196 ASP A O 1
ATOM 1467 N N . MET A 1 197 ? -5.746 11.715 27.318 1.00 95.81 197 MET A N 1
ATOM 1468 C CA . ME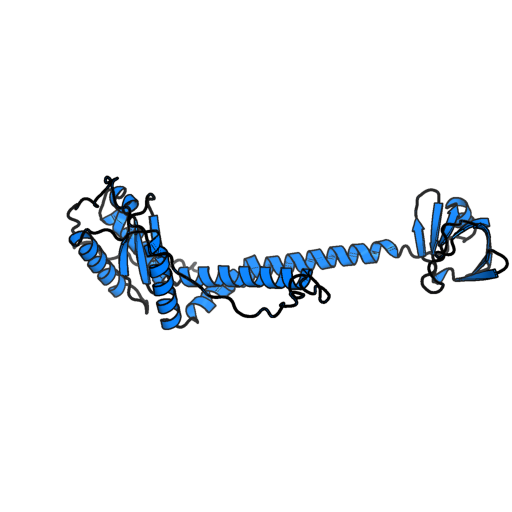T A 1 197 ? -5.836 12.984 26.588 1.00 95.81 197 MET A CA 1
ATOM 1469 C C . MET A 1 197 ? -7.284 13.435 26.341 1.00 95.81 197 MET A C 1
ATOM 1471 O O . MET A 1 197 ? -7.545 14.641 26.291 1.00 95.81 197 MET A O 1
ATOM 1475 N N . ALA A 1 198 ? -8.222 12.497 26.183 1.00 95.19 198 ALA A N 1
ATOM 1476 C CA . ALA A 1 198 ? -9.628 12.804 25.941 1.00 95.19 198 ALA A CA 1
ATOM 1477 C C . ALA A 1 198 ? -10.253 13.532 27.144 1.00 95.19 198 ALA A C 1
ATOM 1479 O O . ALA A 1 198 ? -10.244 13.049 28.280 1.00 95.19 198 ALA A O 1
ATOM 1480 N N . LYS A 1 199 ? -10.841 14.706 26.901 1.00 94.31 199 LYS A N 1
ATOM 1481 C CA . LYS A 1 199 ? -11.463 15.522 27.956 1.00 94.31 199 LYS A CA 1
ATOM 1482 C C . LYS A 1 199 ? -12.875 15.057 28.265 1.00 94.31 199 LYS A C 1
ATOM 1484 O O . LYS A 1 199 ? -13.338 15.205 29.398 1.00 94.31 199 LYS A O 1
ATOM 1489 N 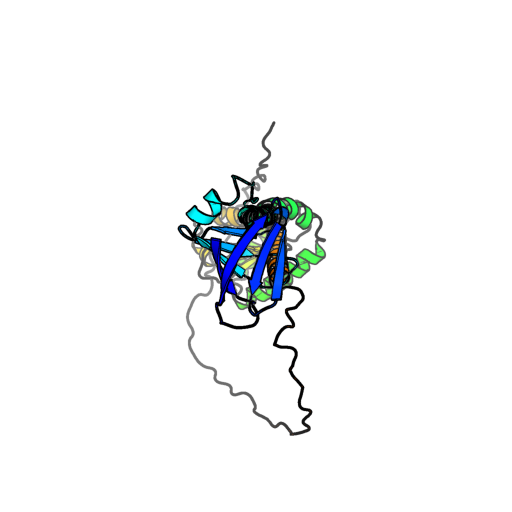N . THR A 1 200 ? -13.551 14.503 27.262 1.00 94.19 200 THR A N 1
ATOM 1490 C CA . THR A 1 200 ? -14.932 14.037 27.365 1.00 94.19 200 THR A CA 1
ATOM 1491 C C . THR A 1 200 ? -15.086 12.608 26.836 1.00 94.19 200 THR A C 1
ATOM 1493 O O . THR A 1 200 ? -14.317 12.171 25.976 1.00 94.19 200 THR A O 1
ATOM 1496 N N . PRO A 1 201 ? -16.091 11.852 27.318 1.00 90.69 201 PRO A N 1
ATOM 1497 C CA . PRO A 1 201 ? -16.406 10.534 26.768 1.00 90.69 201 PRO A CA 1
ATOM 1498 C C . PRO A 1 201 ? -16.779 10.580 25.284 1.00 90.69 201 PRO A C 1
ATOM 1500 O O . PRO A 1 201 ? -16.512 9.622 24.559 1.00 90.69 201 PRO A O 1
ATOM 1503 N N . ASP A 1 202 ? -17.381 11.683 24.841 1.00 94.44 202 ASP A N 1
ATOM 1504 C CA . ASP A 1 202 ? -17.851 11.857 23.469 1.00 94.44 202 ASP A CA 1
ATOM 1505 C C . ASP A 1 202 ? -16.677 12.029 22.496 1.00 94.44 202 ASP A C 1
ATOM 1507 O O . ASP A 1 202 ? -16.703 11.447 21.415 1.00 94.44 202 ASP A O 1
ATOM 1511 N N . GLU A 1 203 ? -15.605 12.723 22.902 1.00 95.69 203 GLU A N 1
ATOM 1512 C CA . GLU A 1 203 ? -14.358 12.806 22.125 1.00 95.69 203 GLU A CA 1
ATOM 1513 C C . GLU A 1 203 ? -13.763 11.415 21.872 1.00 95.69 203 GLU A C 1
ATOM 1515 O O . GLU A 1 203 ? -13.461 11.059 20.732 1.00 95.69 203 GLU A O 1
ATOM 1520 N N . LEU A 1 204 ? -13.652 10.593 22.921 1.00 95.25 204 LEU A N 1
ATOM 1521 C CA . LEU A 1 204 ? -13.136 9.230 22.792 1.00 95.25 204 LEU A CA 1
ATOM 1522 C C . LEU A 1 204 ? -14.058 8.358 21.926 1.00 95.25 204 LEU A C 1
ATOM 1524 O O . LEU A 1 204 ? -13.593 7.594 21.080 1.00 95.25 204 LEU A O 1
ATOM 1528 N N . SER A 1 205 ? -15.371 8.490 22.119 1.00 95.38 205 SER A N 1
ATOM 1529 C CA . SER A 1 205 ? -16.381 7.744 21.364 1.00 95.38 205 SER A CA 1
ATOM 1530 C C . SER A 1 205 ? -16.346 8.094 19.877 1.00 95.38 205 SER A C 1
ATOM 1532 O O . SER A 1 205 ? -16.461 7.196 19.045 1.00 95.38 205 SER A O 1
ATOM 1534 N N . ALA A 1 206 ? -16.133 9.368 19.533 1.00 95.56 206 ALA A N 1
ATOM 1535 C CA . ALA A 1 206 ? -16.003 9.823 18.154 1.00 95.56 206 ALA A CA 1
ATOM 1536 C C . ALA A 1 206 ? -14.780 9.207 17.458 1.00 95.56 206 ALA A C 1
ATOM 1538 O O . ALA A 1 206 ? -14.899 8.736 16.328 1.00 95.56 206 ALA A O 1
ATOM 1539 N N . VAL A 1 207 ? -13.629 9.143 18.140 1.00 96.94 207 VAL A N 1
ATOM 1540 C CA . VAL A 1 207 ? -12.418 8.509 17.589 1.00 96.94 207 VAL A CA 1
ATOM 1541 C C . VAL A 1 207 ? -12.629 7.009 17.383 1.00 96.94 207 VAL A C 1
ATOM 1543 O O . VAL A 1 207 ? -12.341 6.484 16.313 1.00 96.94 207 VAL A O 1
ATOM 1546 N N . ILE A 1 208 ? -13.197 6.305 18.363 1.00 96.50 208 ILE A N 1
ATOM 1547 C CA . ILE A 1 208 ? -13.458 4.865 18.224 1.00 96.50 208 ILE A CA 1
ATOM 1548 C C . ILE A 1 208 ? -14.489 4.593 17.115 1.00 96.50 208 ILE A C 1
ATOM 1550 O O . ILE A 1 208 ? -14.335 3.634 16.362 1.00 96.50 208 ILE A O 1
ATOM 1554 N N . ALA A 1 209 ? -15.518 5.435 16.980 1.00 95.81 209 ALA A N 1
ATOM 1555 C CA . ALA A 1 209 ? -16.496 5.326 15.899 1.00 95.81 209 ALA A CA 1
ATOM 1556 C C . ALA A 1 209 ? -15.863 5.577 14.518 1.00 95.81 209 ALA A C 1
ATOM 1558 O O . ALA A 1 209 ? -16.194 4.883 13.558 1.00 95.81 209 ALA A O 1
ATOM 1559 N N . HIS A 1 210 ? -14.918 6.518 14.417 1.00 96.25 210 HIS A N 1
ATOM 1560 C CA . HIS A 1 210 ? -14.128 6.736 13.205 1.00 96.25 210 HIS A CA 1
ATOM 1561 C C . HIS A 1 210 ? -13.342 5.474 12.814 1.00 96.25 210 HIS A C 1
ATOM 1563 O O . HIS A 1 210 ? -13.436 5.012 11.676 1.00 96.25 210 HIS A O 1
ATOM 1569 N N . GLU A 1 211 ? -12.651 4.851 13.771 1.00 96.06 211 GLU A N 1
ATOM 1570 C CA . GLU A 1 211 ? -11.924 3.596 13.540 1.00 96.06 211 GLU A CA 1
ATOM 1571 C C . GLU A 1 211 ? -12.859 2.429 13.181 1.00 96.06 211 GLU A C 1
ATOM 1573 O O . GLU A 1 211 ? -12.551 1.619 12.304 1.00 96.06 211 GLU A O 1
ATOM 1578 N N . ALA A 1 212 ? -14.044 2.352 13.789 1.00 94.94 212 ALA A N 1
ATOM 1579 C CA . ALA A 1 212 ? -15.055 1.360 13.431 1.00 94.94 212 ALA A CA 1
ATOM 1580 C C . ALA A 1 212 ? -15.548 1.521 11.979 1.00 94.94 212 ALA A C 1
ATOM 1582 O O . ALA A 1 212 ? -15.698 0.527 11.267 1.00 94.94 212 ALA A O 1
ATOM 1583 N N . ALA A 1 213 ? -15.706 2.753 11.489 1.00 94.88 213 ALA A N 1
ATOM 1584 C CA . ALA A 1 213 ? -16.051 2.998 10.088 1.00 94.88 213 ALA A CA 1
ATOM 1585 C C . ALA A 1 213 ? -14.943 2.527 9.118 1.00 94.88 213 ALA A C 1
ATOM 1587 O O . ALA A 1 213 ? -15.227 2.095 7.996 1.00 94.88 213 ALA A O 1
ATOM 1588 N N . HIS A 1 214 ? -13.670 2.548 9.537 1.00 95.50 214 HIS A N 1
ATOM 1589 C CA . HIS A 1 214 ? -12.579 1.946 8.761 1.00 95.50 214 HIS A CA 1
ATOM 1590 C C . HIS A 1 214 ? -12.687 0.419 8.667 1.00 95.50 214 HIS A C 1
ATOM 1592 O O . HIS A 1 214 ? -12.328 -0.138 7.622 1.00 95.50 214 HIS A O 1
ATOM 1598 N N . VAL A 1 215 ? -13.192 -0.249 9.713 1.00 95.06 215 VAL A N 1
ATOM 1599 C CA . VAL A 1 215 ? -13.495 -1.691 9.695 1.00 95.06 215 VAL A CA 1
ATOM 1600 C C . VAL A 1 215 ? -14.615 -1.980 8.700 1.00 95.06 215 VAL A C 1
ATOM 1602 O O . VAL A 1 215 ? -14.444 -2.826 7.825 1.00 95.06 215 VAL A O 1
ATOM 1605 N N . GLU A 1 216 ? -15.726 -1.250 8.797 1.00 94.19 216 GLU A N 1
ATOM 1606 C CA . GLU A 1 216 ? -16.891 -1.407 7.917 1.00 94.19 216 GLU A CA 1
ATOM 1607 C C . GLU A 1 216 ? -16.503 -1.258 6.437 1.00 94.19 216 GLU A C 1
ATOM 1609 O O . GLU A 1 216 ? -16.776 -2.126 5.608 1.00 94.19 216 GLU A O 1
ATOM 1614 N N . ARG A 1 217 ? -15.738 -0.211 6.105 1.00 94.31 217 ARG A N 1
ATOM 1615 C CA . ARG A 1 217 ? -15.268 0.043 4.731 1.00 94.31 217 ARG A CA 1
ATOM 1616 C C . ARG A 1 217 ? -14.063 -0.806 4.311 1.00 94.31 217 ARG A C 1
ATOM 1618 O O . ARG A 1 217 ? -13.546 -0.642 3.200 1.00 94.31 217 ARG A O 1
ATOM 1625 N N . ARG A 1 218 ? -13.586 -1.703 5.182 1.00 95.12 218 ARG A N 1
ATOM 1626 C CA . ARG A 1 218 ? -12.395 -2.548 4.984 1.00 95.12 218 ARG A CA 1
ATOM 1627 C C . ARG A 1 218 ? -11.144 -1.768 4.576 1.00 95.12 218 ARG A C 1
ATOM 1629 O O . ARG A 1 218 ? -10.293 -2.282 3.848 1.00 95.12 218 ARG A O 1
ATOM 1636 N N . HIS A 1 219 ? -11.003 -0.521 5.025 1.00 95.44 219 HIS A N 1
ATOM 1637 C CA . HIS A 1 219 ? -9.880 0.343 4.640 1.00 95.44 219 HIS A CA 1
ATOM 1638 C C . HIS A 1 219 ? -8.523 -0.253 5.038 1.00 95.44 219 HIS A C 1
ATOM 1640 O O . HIS A 1 219 ? -7.539 -0.089 4.312 1.00 95.44 219 HIS A O 1
ATOM 1646 N N . VAL A 1 220 ? -8.480 -1.001 6.144 1.00 93.94 220 VAL A N 1
ATOM 1647 C CA . VAL A 1 220 ? -7.274 -1.703 6.600 1.00 93.94 220 VAL A CA 1
ATOM 1648 C C . VAL A 1 220 ? -6.876 -2.802 5.612 1.00 93.94 220 VAL A C 1
ATOM 1650 O O . VAL A 1 220 ? -5.721 -2.870 5.199 1.00 93.94 220 VAL A O 1
ATOM 1653 N N . MET A 1 221 ? -7.833 -3.609 5.141 1.00 95.25 221 MET A N 1
ATOM 1654 C CA . MET A 1 221 ? -7.561 -4.646 4.140 1.00 95.25 221 MET A CA 1
ATOM 1655 C C . MET A 1 221 ? -7.167 -4.045 2.782 1.00 95.25 221 MET A C 1
ATOM 1657 O O . MET A 1 221 ? -6.296 -4.578 2.095 1.00 95.25 221 MET A O 1
ATOM 1661 N N . GLN A 1 222 ? -7.729 -2.889 2.411 1.00 95.31 222 GLN A N 1
ATOM 1662 C CA . GLN A 1 222 ? -7.263 -2.144 1.236 1.00 95.31 222 GLN A CA 1
ATOM 1663 C C . GLN A 1 222 ? -5.795 -1.717 1.391 1.00 95.31 222 GLN A C 1
ATOM 1665 O O . GLN A 1 222 ? -5.021 -1.827 0.442 1.00 95.31 222 GLN A O 1
ATOM 1670 N N . ALA A 1 223 ? -5.387 -1.262 2.581 1.00 93.81 223 ALA A N 1
ATOM 1671 C CA . ALA A 1 223 ? -3.995 -0.911 2.859 1.00 93.81 223 ALA A CA 1
ATOM 1672 C C . ALA A 1 223 ? -3.059 -2.123 2.755 1.00 93.81 223 ALA A C 1
ATOM 1674 O O . ALA A 1 223 ? -1.993 -2.006 2.154 1.00 93.81 223 ALA A O 1
ATOM 1675 N N . VAL A 1 224 ? -3.477 -3.290 3.257 1.00 93.75 224 VAL A N 1
ATOM 1676 C CA . VAL A 1 224 ? -2.723 -4.548 3.108 1.00 93.75 224 VAL A CA 1
ATOM 1677 C C . VAL A 1 224 ? -2.497 -4.871 1.631 1.00 93.75 224 VAL A C 1
ATOM 1679 O O . VAL A 1 224 ? -1.356 -5.089 1.226 1.00 93.75 224 VAL A O 1
ATOM 1682 N N . TRP A 1 225 ? -3.549 -4.824 0.808 1.00 94.12 225 TRP A N 1
ATOM 1683 C CA . TRP A 1 225 ? -3.430 -5.061 -0.634 1.00 94.12 225 TRP A CA 1
ATOM 1684 C C . TRP A 1 225 ? -2.493 -4.068 -1.322 1.00 94.12 225 TRP A C 1
ATOM 1686 O O . TRP A 1 225 ? -1.674 -4.483 -2.141 1.00 94.12 225 TRP A O 1
ATOM 1696 N N . ARG A 1 226 ? -2.556 -2.777 -0.966 1.00 92.88 226 ARG A N 1
ATOM 1697 C CA . ARG A 1 226 ? -1.634 -1.766 -1.510 1.00 92.88 226 ARG A CA 1
ATOM 1698 C C . ARG A 1 226 ? -0.177 -2.076 -1.167 1.00 92.88 226 ARG A C 1
ATOM 1700 O O . ARG A 1 226 ? 0.677 -2.001 -2.046 1.00 92.88 226 ARG A O 1
ATOM 1707 N N . SER A 1 227 ? 0.098 -2.454 0.080 1.00 91.25 227 SER A N 1
ATOM 1708 C CA . SER A 1 227 ? 1.449 -2.787 0.549 1.00 91.25 227 SER A CA 1
ATOM 1709 C C . SER A 1 227 ? 1.989 -4.078 -0.066 1.00 91.25 227 SER A C 1
ATOM 1711 O O . SER A 1 227 ? 3.161 -4.157 -0.421 1.00 91.25 227 SER A O 1
ATOM 1713 N N . TRP A 1 228 ? 1.151 -5.102 -0.218 1.00 91.44 228 TRP A N 1
ATOM 1714 C CA . TRP A 1 228 ? 1.561 -6.348 -0.866 1.00 91.44 228 TRP A CA 1
ATOM 1715 C C . TRP A 1 228 ? 1.818 -6.152 -2.353 1.00 91.44 228 TRP A C 1
ATOM 1717 O O . TRP A 1 228 ? 2.855 -6.579 -2.853 1.00 91.44 228 TRP A O 1
ATOM 1727 N N . ALA A 1 229 ? 0.919 -5.464 -3.056 1.00 88.50 229 ALA A N 1
ATOM 1728 C CA . ALA A 1 229 ? 1.090 -5.208 -4.477 1.00 88.50 229 ALA A CA 1
ATOM 1729 C C . ALA A 1 229 ? 2.342 -4.362 -4.758 1.00 88.50 229 ALA A C 1
ATOM 1731 O O . ALA A 1 229 ? 3.079 -4.664 -5.697 1.00 88.50 229 ALA A O 1
ATOM 1732 N N . SER A 1 230 ? 2.636 -3.354 -3.928 1.00 84.00 230 SER A N 1
ATOM 1733 C CA . SER A 1 230 ? 3.864 -2.565 -4.069 1.00 84.00 230 SER A CA 1
ATOM 1734 C C . SER A 1 230 ? 5.120 -3.398 -3.802 1.00 84.00 230 SER A C 1
ATOM 1736 O O . SER A 1 230 ? 6.069 -3.319 -4.582 1.00 84.00 230 SER A O 1
ATOM 1738 N N . ALA A 1 231 ? 5.121 -4.252 -2.773 1.00 87.50 231 ALA A N 1
ATOM 1739 C CA . ALA A 1 231 ? 6.231 -5.163 -2.496 1.00 87.50 231 ALA A CA 1
ATOM 1740 C C . ALA A 1 231 ? 6.492 -6.123 -3.668 1.00 87.50 231 ALA A C 1
ATOM 1742 O O . ALA A 1 231 ? 7.634 -6.284 -4.089 1.00 87.50 231 ALA A O 1
ATOM 1743 N N . TRP A 1 232 ? 5.436 -6.699 -4.247 1.00 87.75 232 TRP A N 1
ATOM 1744 C CA . TRP A 1 232 ? 5.545 -7.575 -5.415 1.00 87.75 232 TRP A CA 1
ATOM 1745 C C . TRP A 1 232 ? 6.077 -6.839 -6.644 1.00 87.75 232 TRP A C 1
ATOM 1747 O O . TRP A 1 232 ? 6.936 -7.373 -7.343 1.00 87.75 232 TRP A O 1
ATOM 1757 N N . CYS A 1 233 ? 5.624 -5.603 -6.884 1.00 84.25 233 CYS A N 1
ATOM 1758 C CA . CYS A 1 233 ? 6.181 -4.767 -7.947 1.00 84.25 233 CYS A CA 1
ATOM 1759 C C . CYS A 1 233 ? 7.691 -4.597 -7.757 1.00 84.25 233 CYS A C 1
ATOM 1761 O O . CYS A 1 233 ? 8.451 -4.851 -8.687 1.00 84.25 233 CYS A O 1
ATOM 1763 N N . TRP A 1 234 ? 8.142 -4.260 -6.546 1.00 82.56 234 TRP A N 1
ATOM 1764 C CA . TRP A 1 234 ? 9.571 -4.163 -6.248 1.00 82.56 234 TRP A CA 1
ATOM 1765 C C . TRP A 1 234 ? 10.317 -5.475 -6.489 1.00 82.56 234 TRP A C 1
ATOM 1767 O O . TRP A 1 234 ? 11.360 -5.461 -7.137 1.00 82.56 234 TRP A O 1
ATOM 1777 N N . THR A 1 235 ? 9.785 -6.611 -6.035 1.00 84.94 235 THR A N 1
ATOM 1778 C CA . THR A 1 235 ? 10.411 -7.921 -6.263 1.00 84.94 235 THR A CA 1
ATOM 1779 C C . THR A 1 235 ? 10.574 -8.227 -7.752 1.00 84.94 235 THR A C 1
ATOM 1781 O O . THR A 1 235 ? 11.644 -8.662 -8.171 1.00 84.94 235 THR A O 1
ATOM 1784 N N . LEU A 1 236 ? 9.548 -7.962 -8.563 1.00 84.81 236 LEU A N 1
ATOM 1785 C CA . LEU A 1 236 ? 9.592 -8.198 -10.007 1.00 84.81 236 LEU A CA 1
ATOM 1786 C C . LEU A 1 236 ? 10.568 -7.257 -10.721 1.00 84.81 236 LEU A C 1
ATOM 1788 O O . LEU A 1 236 ? 11.291 -7.700 -11.610 1.00 84.81 236 LEU A O 1
ATOM 1792 N N . LEU A 1 237 ? 10.634 -5.986 -10.315 1.00 82.69 237 LEU A N 1
ATOM 1793 C CA . LEU A 1 237 ? 11.603 -5.029 -10.858 1.00 82.69 237 LEU A CA 1
ATOM 1794 C C . LEU A 1 237 ? 13.039 -5.468 -10.589 1.00 82.69 237 LEU A C 1
ATOM 1796 O O . LEU A 1 237 ? 13.866 -5.454 -11.498 1.00 82.69 237 LEU A O 1
ATOM 1800 N N . TRP A 1 238 ? 13.325 -5.898 -9.360 1.00 82.81 238 TRP A N 1
ATOM 1801 C CA . TRP A 1 238 ? 14.639 -6.416 -8.990 1.00 82.81 238 TRP A CA 1
ATOM 1802 C C . TRP A 1 238 ? 14.986 -7.695 -9.753 1.00 82.81 238 TRP A C 1
ATOM 1804 O O . TRP A 1 238 ? 16.100 -7.816 -10.258 1.00 82.81 238 TRP A O 1
ATOM 1814 N N . ALA A 1 239 ? 14.034 -8.620 -9.893 1.00 80.06 239 ALA A N 1
ATOM 1815 C CA . ALA A 1 239 ? 14.231 -9.839 -10.673 1.00 80.06 239 ALA A CA 1
ATOM 1816 C C . ALA A 1 239 ? 14.522 -9.536 -12.153 1.00 80.06 239 ALA A C 1
ATOM 1818 O O . ALA A 1 239 ? 15.422 -10.132 -12.739 1.00 80.06 239 ALA A O 1
ATOM 1819 N N . ALA A 1 240 ? 13.807 -8.575 -12.747 1.00 77.88 240 ALA A N 1
ATOM 1820 C CA . ALA A 1 240 ? 14.042 -8.142 -14.121 1.00 77.88 240 ALA A CA 1
ATOM 1821 C C . ALA A 1 240 ? 15.407 -7.453 -14.289 1.00 77.88 240 ALA A C 1
ATOM 1823 O O . ALA A 1 240 ? 16.103 -7.702 -15.272 1.00 77.88 240 ALA A O 1
ATOM 1824 N N . ALA A 1 241 ? 15.813 -6.624 -13.322 1.00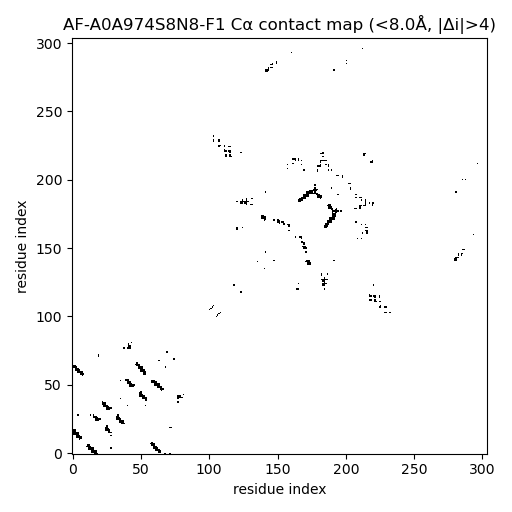 75.94 241 ALA A N 1
ATOM 1825 C CA . ALA A 1 241 ? 17.097 -5.926 -13.343 1.00 75.94 241 ALA A CA 1
ATOM 1826 C C . ALA A 1 241 ? 18.299 -6.869 -13.169 1.00 75.94 241 ALA A C 1
ATOM 1828 O O . ALA A 1 241 ? 19.363 -6.607 -13.723 1.00 75.94 241 ALA A O 1
ATOM 1829 N N . ALA A 1 242 ? 18.140 -7.970 -12.428 1.00 75.75 242 ALA A N 1
ATOM 1830 C CA . ALA A 1 242 ? 19.213 -8.935 -12.198 1.00 75.75 242 ALA A CA 1
ATOM 1831 C C . ALA A 1 242 ? 19.608 -9.721 -13.469 1.00 75.75 242 ALA A C 1
ATOM 1833 O O . ALA A 1 242 ? 20.725 -10.227 -13.550 1.00 75.75 242 ALA A O 1
ATOM 1834 N N . GLY A 1 243 ? 18.737 -9.788 -14.484 1.00 59.31 243 GLY A N 1
ATOM 1835 C CA . GLY A 1 243 ? 18.985 -10.505 -15.738 1.00 59.31 243 GLY A CA 1
ATOM 1836 C C . GLY A 1 243 ? 19.032 -12.041 -15.581 1.00 59.31 243 GLY A C 1
ATOM 1837 O O . GLY A 1 243 ? 19.294 -12.556 -14.493 1.00 59.31 243 GLY A O 1
ATOM 1838 N N . PRO A 1 244 ? 18.793 -12.814 -16.658 1.00 59.69 244 PRO A N 1
ATOM 1839 C CA . PRO A 1 244 ? 18.720 -14.282 -16.601 1.00 59.69 244 PRO A CA 1
ATOM 1840 C C . PRO A 1 244 ? 20.056 -14.983 -16.279 1.00 59.69 244 PRO A C 1
ATOM 1842 O O . PRO A 1 244 ? 20.041 -16.144 -15.877 1.00 59.69 244 PRO A O 1
ATOM 1845 N N . ASP A 1 245 ? 21.195 -14.289 -16.394 1.00 51.94 245 ASP A N 1
ATOM 1846 C CA . ASP A 1 245 ? 22.531 -14.813 -16.059 1.00 51.94 245 ASP A CA 1
ATOM 1847 C C . ASP A 1 245 ? 22.973 -14.529 -14.614 1.00 51.94 245 ASP A C 1
ATOM 1849 O O . ASP A 1 245 ? 24.076 -14.910 -14.206 1.00 51.94 245 ASP A O 1
ATOM 1853 N N . SER A 1 246 ? 22.107 -13.924 -13.793 1.00 45.56 246 SER A N 1
ATOM 1854 C CA . SER A 1 246 ? 22.337 -13.814 -12.352 1.00 45.56 246 SER A CA 1
ATOM 1855 C C . SER A 1 246 ? 22.123 -15.164 -11.667 1.00 45.56 246 SER A C 1
ATOM 1857 O O . SER A 1 246 ? 21.155 -15.412 -10.952 1.00 45.56 246 SER A O 1
ATOM 1859 N N . ARG A 1 247 ? 23.083 -16.076 -11.842 1.00 37.78 247 ARG A N 1
ATOM 1860 C CA . ARG A 1 247 ? 23.260 -17.170 -10.887 1.00 37.78 247 ARG A CA 1
ATOM 1861 C C . ARG A 1 247 ? 23.500 -16.516 -9.524 1.00 37.78 247 ARG A C 1
ATOM 1863 O O . ARG A 1 247 ? 24.505 -15.816 -9.387 1.00 37.78 247 ARG A O 1
ATOM 1870 N N . PRO A 1 248 ? 22.632 -16.706 -8.514 1.00 39.41 248 PRO A N 1
ATOM 1871 C CA . PRO A 1 248 ? 22.908 -16.176 -7.192 1.00 39.41 248 PRO A CA 1
ATOM 1872 C C . PRO A 1 248 ? 24.236 -16.772 -6.721 1.00 39.41 248 PRO A C 1
ATOM 1874 O O . PRO A 1 248 ? 24.371 -17.993 -6.594 1.00 39.41 248 PRO A O 1
ATOM 1877 N N . CYS A 1 249 ? 25.225 -15.915 -6.454 1.00 40.62 249 CYS A N 1
ATOM 1878 C CA . CYS A 1 249 ? 26.552 -16.313 -5.973 1.00 40.62 249 CYS A CA 1
ATOM 1879 C C . CYS A 1 249 ? 26.512 -17.131 -4.663 1.00 40.62 249 CYS A C 1
ATOM 1881 O O . CYS A 1 249 ? 27.528 -17.685 -4.257 1.00 40.62 249 CYS A O 1
ATOM 1883 N N . CYS A 1 250 ? 25.346 -17.274 -4.024 1.00 37.62 250 CYS A N 1
ATOM 1884 C CA . CYS A 1 250 ? 25.158 -18.050 -2.802 1.00 37.62 250 CYS A CA 1
ATOM 1885 C C . CYS A 1 250 ? 24.769 -19.531 -2.996 1.00 37.62 250 CYS A C 1
ATOM 1887 O O . CYS A 1 250 ? 24.697 -20.238 -1.996 1.00 37.62 250 CYS A O 1
ATOM 1889 N N . TRP A 1 251 ? 24.588 -20.060 -4.218 1.00 30.03 251 TRP A N 1
ATOM 1890 C CA . TRP A 1 251 ? 24.295 -21.501 -4.419 1.00 30.03 251 TRP A CA 1
ATOM 1891 C C . TRP A 1 251 ? 25.494 -22.338 -4.906 1.00 30.03 251 TRP A C 1
ATOM 1893 O O . TRP A 1 251 ? 25.354 -23.303 -5.655 1.00 30.03 251 TRP A O 1
ATOM 1903 N N . ARG A 1 252 ? 26.707 -22.000 -4.453 1.00 31.12 252 ARG A N 1
ATOM 1904 C CA . ARG A 1 252 ? 27.870 -22.912 -4.460 1.00 31.12 252 ARG A CA 1
ATOM 1905 C C . ARG A 1 252 ? 28.343 -23.231 -3.038 1.00 31.12 252 ARG A C 1
ATOM 1907 O O . ARG A 1 252 ? 29.532 -23.366 -2.783 1.00 31.12 252 ARG A O 1
ATOM 1914 N N . ALA A 1 253 ? 27.414 -23.412 -2.101 1.00 31.80 253 ALA A N 1
ATOM 1915 C CA . ALA A 1 253 ? 27.720 -24.130 -0.869 1.00 31.80 253 ALA A CA 1
ATOM 1916 C C . ALA A 1 253 ? 27.792 -25.631 -1.190 1.00 31.80 253 ALA A C 1
ATOM 1918 O O . ALA A 1 253 ? 26.800 -26.359 -1.146 1.00 31.80 253 ALA A O 1
ATOM 1919 N N . ARG A 1 254 ? 28.985 -26.094 -1.573 1.00 28.97 254 ARG A N 1
ATOM 1920 C CA . ARG A 1 254 ? 29.328 -27.514 -1.520 1.00 28.97 254 ARG A CA 1
ATOM 1921 C C . ARG A 1 254 ? 29.344 -27.890 -0.043 1.00 28.97 254 ARG A C 1
ATOM 1923 O O . ARG A 1 254 ? 30.301 -27.570 0.650 1.00 28.97 254 ARG A O 1
ATOM 1930 N N . TRP A 1 255 ? 28.266 -28.501 0.438 1.00 26.61 255 TRP A N 1
ATOM 1931 C CA . TRP A 1 255 ? 28.200 -29.067 1.781 1.00 26.61 255 TRP A CA 1
ATOM 1932 C C . TRP A 1 255 ? 29.372 -30.042 1.967 1.00 26.61 255 TRP A C 1
ATOM 1934 O O . TRP A 1 255 ? 29.446 -31.027 1.226 1.00 26.61 255 TRP A O 1
ATOM 1944 N N . PRO A 1 256 ? 30.295 -29.813 2.916 1.00 31.31 256 PRO A N 1
ATOM 1945 C CA . PRO A 1 256 ? 31.159 -30.871 3.392 1.00 31.31 256 PRO A CA 1
ATOM 1946 C C . PRO A 1 256 ? 30.302 -31.750 4.300 1.00 31.31 256 PRO A C 1
ATOM 1948 O O . PRO A 1 256 ? 29.822 -31.319 5.347 1.00 31.31 256 PRO A O 1
ATOM 1951 N N . THR A 1 257 ? 30.093 -32.992 3.888 1.00 34.94 257 THR A N 1
ATOM 1952 C CA . THR A 1 257 ? 29.660 -34.058 4.783 1.00 34.94 257 THR A CA 1
ATOM 1953 C C . THR A 1 257 ? 30.725 -34.259 5.862 1.00 34.94 257 THR A C 1
ATOM 1955 O O . THR A 1 257 ? 31.775 -34.834 5.595 1.00 34.94 257 THR A O 1
ATOM 1958 N N . TYR A 1 258 ? 30.441 -33.792 7.072 1.00 32.00 258 TYR A N 1
ATOM 1959 C CA . TYR A 1 258 ? 30.989 -34.284 8.337 1.00 32.00 258 TYR A CA 1
ATOM 1960 C C . TYR A 1 258 ? 29.763 -34.371 9.261 1.00 32.00 258 TYR A C 1
ATOM 1962 O O . TYR A 1 258 ? 29.098 -33.373 9.501 1.00 32.00 258 TYR A O 1
ATOM 1970 N N . GLY A 1 259 ? 29.282 -35.537 9.681 1.00 27.09 259 GLY A N 1
ATOM 1971 C CA . GLY A 1 259 ? 30.077 -36.613 10.251 1.00 27.09 259 GLY A CA 1
ATOM 1972 C C . GLY A 1 259 ? 30.323 -36.310 11.727 1.00 27.09 259 GLY A C 1
ATOM 1973 O O . GLY A 1 259 ? 31.412 -35.885 12.080 1.00 27.09 259 GLY A O 1
ATOM 1974 N N . SER A 1 260 ? 29.282 -36.515 12.545 1.00 32.84 260 SER A N 1
ATOM 1975 C CA . SER A 1 260 ? 29.335 -36.891 13.969 1.00 32.84 260 SER A CA 1
ATOM 1976 C C . SER A 1 260 ? 30.282 -36.124 14.910 1.00 32.84 260 SER A C 1
ATOM 1978 O O . SER A 1 260 ? 31.459 -36.454 14.993 1.00 32.84 260 SER A O 1
ATOM 1980 N N . ALA A 1 261 ? 29.724 -35.259 15.768 1.00 29.27 261 ALA A N 1
ATOM 1981 C CA . ALA A 1 261 ? 30.164 -35.145 17.165 1.00 29.27 261 ALA A CA 1
ATOM 1982 C C . ALA A 1 261 ? 29.081 -34.518 18.067 1.00 29.27 261 ALA A C 1
ATOM 1984 O O . ALA A 1 261 ? 28.552 -33.445 17.797 1.00 29.27 261 ALA A O 1
ATOM 1985 N N . ALA A 1 262 ? 28.776 -35.266 19.125 1.00 28.78 262 ALA A N 1
ATOM 1986 C CA . ALA A 1 262 ? 27.977 -35.017 20.321 1.00 28.78 262 ALA A CA 1
ATOM 1987 C C . ALA A 1 262 ? 27.766 -33.566 20.817 1.00 28.78 262 ALA A C 1
ATOM 1989 O O . ALA A 1 262 ? 28.693 -32.767 20.917 1.00 28.78 262 ALA A O 1
ATOM 1990 N N . ALA A 1 263 ? 26.541 -33.313 21.295 1.00 28.67 263 ALA A N 1
ATOM 1991 C CA . ALA A 1 263 ? 26.233 -32.316 22.325 1.00 28.67 263 ALA A CA 1
ATOM 1992 C C . ALA A 1 263 ? 26.871 -32.706 23.677 1.00 28.67 263 ALA A C 1
ATOM 1994 O O . ALA A 1 263 ? 27.043 -33.899 23.945 1.00 28.67 263 ALA A O 1
ATOM 1995 N N . PRO A 1 264 ? 27.135 -31.735 24.574 1.00 38.19 264 PRO A N 1
ATOM 1996 C CA . PRO A 1 264 ? 26.257 -31.671 25.748 1.00 38.19 264 PRO A CA 1
ATOM 1997 C C . PRO A 1 264 ? 25.977 -30.260 26.317 1.00 38.19 264 PRO A C 1
ATOM 1999 O O . PRO A 1 264 ? 26.826 -29.380 26.333 1.00 38.19 264 PRO A O 1
ATOM 2002 N N . ASN A 1 265 ? 24.759 -30.131 26.860 1.00 28.33 265 ASN A N 1
ATOM 2003 C CA . ASN A 1 265 ? 24.323 -29.365 28.041 1.00 28.33 265 ASN A CA 1
ATOM 2004 C C . ASN A 1 265 ? 24.914 -27.975 28.363 1.00 28.33 265 ASN A C 1
ATOM 2006 O O . ASN A 1 265 ? 26.013 -27.862 28.895 1.00 28.33 265 ASN A O 1
ATOM 2010 N N . ALA A 1 266 ? 24.032 -26.968 28.361 1.00 28.50 266 ALA A N 1
ATOM 2011 C CA . ALA A 1 266 ? 24.009 -25.931 29.397 1.00 28.50 266 ALA A CA 1
ATOM 2012 C C . ALA A 1 266 ? 22.552 -25.555 29.742 1.00 28.50 266 ALA A C 1
ATOM 2014 O O . ALA A 1 266 ? 21.753 -25.224 28.868 1.00 28.50 266 ALA A O 1
ATOM 2015 N N . ARG A 1 267 ? 22.203 -25.677 31.028 1.00 29.48 267 ARG A N 1
ATOM 2016 C CA . ARG A 1 267 ? 20.907 -25.321 31.636 1.00 29.48 267 ARG A CA 1
ATOM 2017 C C . ARG A 1 267 ? 20.797 -23.804 31.889 1.00 29.48 267 ARG A C 1
ATOM 2019 O O . ARG A 1 267 ? 21.822 -23.128 31.919 1.00 29.48 267 ARG A O 1
ATOM 2026 N N . PRO A 1 268 ? 19.573 -23.277 32.096 1.00 33.69 268 PRO A N 1
ATOM 2027 C CA . PRO A 1 268 ? 19.294 -21.845 32.127 1.00 33.69 268 PRO A CA 1
ATOM 2028 C C . PRO A 1 268 ? 19.619 -21.234 33.493 1.00 33.69 268 PRO A C 1
ATOM 2030 O O . PRO A 1 268 ? 19.297 -21.817 34.529 1.00 33.69 268 PRO A O 1
ATOM 2033 N N . THR A 1 269 ? 20.208 -20.039 33.509 1.00 29.16 269 THR A N 1
ATOM 2034 C CA . THR A 1 269 ? 20.370 -19.252 34.732 1.00 29.16 269 THR A CA 1
ATOM 2035 C C . THR A 1 269 ? 19.245 -18.236 34.871 1.00 29.16 269 THR A C 1
ATOM 2037 O O . THR A 1 269 ? 19.053 -17.323 34.072 1.00 29.16 269 THR A O 1
ATOM 2040 N N . SER A 1 270 ? 18.493 -18.433 35.946 1.00 28.62 270 SER A N 1
ATOM 2041 C CA . SER A 1 270 ? 17.630 -17.466 36.599 1.00 28.62 270 SER A CA 1
ATOM 2042 C C . SER A 1 270 ? 18.439 -16.275 37.118 1.00 28.62 270 SER A C 1
ATOM 2044 O O . SER A 1 270 ? 19.361 -16.459 37.912 1.00 28.62 270 SER A O 1
ATOM 2046 N N . ALA A 1 271 ? 18.026 -15.061 36.770 1.00 28.02 271 ALA A N 1
ATOM 2047 C CA . ALA A 1 271 ? 18.314 -13.867 37.556 1.00 28.02 271 ALA A CA 1
ATOM 2048 C C . ALA A 1 271 ? 17.109 -12.926 37.467 1.00 28.02 271 ALA A C 1
ATOM 2050 O O . ALA A 1 271 ? 17.001 -12.067 36.596 1.00 28.02 271 ALA A O 1
ATOM 2051 N N . ALA A 1 272 ? 16.162 -13.148 38.375 1.00 27.31 272 ALA A N 1
ATOM 2052 C CA . ALA A 1 272 ? 15.212 -12.134 38.785 1.00 27.31 272 ALA A CA 1
ATOM 2053 C C . ALA A 1 272 ? 15.956 -11.085 39.623 1.00 27.31 272 ALA A C 1
ATOM 2055 O O . ALA A 1 272 ? 16.707 -11.454 40.522 1.00 27.31 272 ALA A O 1
ATOM 2056 N N . SER A 1 273 ? 15.724 -9.797 39.373 1.00 25.89 273 SER A N 1
ATOM 2057 C CA . SER A 1 273 ? 15.247 -8.850 40.394 1.00 25.89 273 SER A CA 1
ATOM 2058 C C . SER A 1 273 ? 15.372 -7.392 39.930 1.00 25.89 273 SER A C 1
ATOM 2060 O O . SER A 1 273 ? 16.413 -6.932 39.484 1.00 25.89 273 SER A O 1
ATOM 2062 N N . ASN A 1 274 ? 14.262 -6.675 40.123 1.00 25.27 274 ASN A N 1
ATOM 2063 C CA . ASN A 1 274 ? 14.162 -5.241 40.395 1.00 25.27 274 ASN A CA 1
ATOM 2064 C C . ASN A 1 274 ? 14.471 -4.233 39.272 1.00 25.27 274 ASN A C 1
ATOM 2066 O O . ASN A 1 274 ? 15.574 -3.720 39.162 1.00 25.27 274 ASN A O 1
ATOM 2070 N N . CYS A 1 275 ? 13.407 -3.761 38.608 1.00 24.52 275 CYS A N 1
ATOM 2071 C CA . CYS A 1 275 ? 13.002 -2.359 38.784 1.00 24.52 275 CYS A CA 1
ATOM 2072 C C . CYS A 1 275 ? 11.521 -2.155 38.414 1.00 24.52 275 CYS A C 1
ATOM 2074 O O . CYS A 1 275 ? 11.139 -2.012 37.255 1.00 24.52 275 CYS A O 1
ATOM 2076 N N . TRP A 1 276 ? 10.672 -2.174 39.442 1.00 25.55 276 TRP A N 1
ATOM 2077 C CA . TRP A 1 276 ? 9.293 -1.695 39.402 1.00 25.55 276 TRP A CA 1
ATOM 2078 C C . TRP A 1 276 ? 9.275 -0.162 39.378 1.00 25.55 276 TRP A C 1
ATOM 2080 O O . TRP A 1 276 ? 9.920 0.454 40.224 1.00 25.55 276 TRP A O 1
ATOM 2090 N N . LYS A 1 277 ? 8.470 0.425 38.479 1.00 26.39 277 LYS A N 1
ATOM 2091 C CA . LYS A 1 277 ? 7.515 1.538 38.709 1.00 26.39 277 LYS A CA 1
ATOM 2092 C C . LYS A 1 277 ? 7.189 2.235 37.380 1.00 26.39 277 LYS A C 1
ATOM 2094 O O . LYS A 1 277 ? 7.979 3.059 36.929 1.00 26.39 277 LYS A O 1
ATOM 2099 N N . ARG A 1 278 ? 5.998 1.976 36.817 1.00 29.16 278 ARG A N 1
ATOM 2100 C CA . ARG A 1 278 ? 5.078 3.005 36.276 1.00 29.16 278 ARG A CA 1
ATOM 2101 C C . ARG A 1 278 ? 3.768 2.404 35.736 1.00 29.16 278 ARG A C 1
ATOM 2103 O O . ARG A 1 278 ? 3.781 1.424 35.005 1.00 29.16 278 ARG A O 1
ATOM 2110 N N . ALA A 1 279 ? 2.688 3.075 36.142 1.00 33.50 279 ALA A N 1
ATOM 2111 C CA . ALA A 1 279 ? 1.350 3.173 35.558 1.00 33.50 279 ALA A CA 1
ATOM 2112 C C . ALA A 1 279 ? 0.485 1.901 35.438 1.00 33.50 279 ALA A C 1
ATOM 2114 O O . ALA A 1 279 ? 0.436 1.217 34.422 1.00 33.50 279 ALA A O 1
ATOM 2115 N N . ALA A 1 280 ? -0.313 1.670 36.484 1.00 37.25 280 ALA A N 1
ATOM 2116 C CA . ALA A 1 280 ? -1.650 1.114 36.327 1.00 37.25 280 ALA A CA 1
ATOM 2117 C C . ALA A 1 280 ? -2.552 2.183 35.683 1.00 37.25 280 ALA A C 1
ATOM 2119 O O . ALA A 1 280 ? -2.549 3.329 36.143 1.00 37.25 280 ALA A O 1
ATOM 2120 N N . CYS A 1 281 ? -3.325 1.814 34.657 1.00 36.25 281 CYS A N 1
ATOM 2121 C CA . CYS A 1 281 ? -4.393 2.658 34.124 1.00 36.25 281 CYS A CA 1
ATOM 2122 C C . CYS A 1 281 ? -5.325 3.043 35.274 1.00 36.25 281 CYS A C 1
ATOM 2124 O O . CYS A 1 281 ? -5.893 2.171 35.940 1.00 36.25 281 CYS A O 1
ATOM 2126 N N . ARG A 1 282 ? -5.441 4.342 35.552 1.00 35.41 282 ARG A N 1
ATOM 2127 C CA . ARG A 1 282 ? -6.308 4.827 36.624 1.00 35.41 282 ARG A CA 1
ATOM 2128 C C . ARG A 1 282 ? -7.768 4.591 36.226 1.00 35.41 282 ARG A C 1
ATOM 2130 O O . ARG A 1 282 ? -8.158 4.962 35.122 1.00 35.41 282 ARG A O 1
ATOM 2137 N N . PRO A 1 283 ? -8.606 4.028 37.106 1.00 31.72 283 PRO A N 1
ATOM 2138 C CA . PRO A 1 283 ? -10.026 3.919 36.831 1.00 31.72 283 PRO A CA 1
ATOM 2139 C C . PRO A 1 283 ? -10.662 5.307 36.986 1.00 31.72 283 PRO A C 1
ATOM 2141 O O . PRO A 1 283 ? -10.939 5.751 38.098 1.00 31.72 283 PRO A O 1
ATOM 2144 N N . ARG A 1 284 ? -10.917 6.009 35.877 1.00 37.31 284 ARG A N 1
ATOM 2145 C CA . ARG A 1 284 ? -12.053 6.939 35.831 1.00 37.31 284 ARG A CA 1
ATOM 2146 C C . ARG A 1 284 ? -13.279 6.115 35.479 1.00 37.31 284 ARG A C 1
ATOM 2148 O O . ARG A 1 284 ? -13.263 5.369 34.504 1.00 37.31 284 ARG A O 1
ATOM 2155 N N . ALA A 1 285 ? -14.320 6.214 36.301 1.00 38.03 285 ALA A N 1
ATOM 2156 C CA . ALA A 1 285 ? -15.601 5.576 36.042 1.00 38.03 285 ALA A CA 1
ATOM 2157 C C . ALA A 1 285 ? -16.182 6.137 34.735 1.00 38.03 285 ALA A C 1
ATOM 2159 O O . ALA A 1 285 ? -16.792 7.203 34.716 1.00 38.03 285 ALA A O 1
ATOM 2160 N N . TRP A 1 286 ? -15.941 5.433 33.633 1.00 38.94 286 TRP A N 1
ATOM 2161 C CA . TRP A 1 286 ? -16.519 5.732 32.334 1.00 38.94 286 TRP A CA 1
ATOM 2162 C C . TRP A 1 286 ? -17.957 5.204 32.330 1.00 38.94 286 TRP A C 1
ATOM 2164 O O . TRP A 1 286 ? -18.188 4.002 32.468 1.00 38.94 286 TRP A O 1
ATOM 2174 N N . ARG A 1 287 ? -18.934 6.109 32.228 1.00 36.31 287 ARG A N 1
ATOM 2175 C CA . ARG A 1 287 ? -20.340 5.787 31.954 1.00 36.31 287 ARG A CA 1
ATOM 2176 C C . ARG A 1 287 ? -20.715 6.4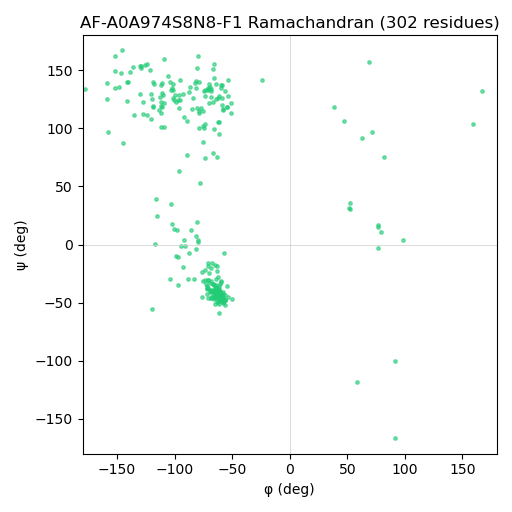80 30.642 1.00 36.31 287 ARG A C 1
ATOM 2178 O O . ARG A 1 287 ? -20.636 7.706 30.597 1.00 36.31 287 ARG A O 1
ATOM 2185 N N . PRO A 1 288 ? -21.099 5.743 29.589 1.00 38.75 288 PRO A N 1
ATOM 2186 C CA . PRO A 1 288 ? -21.565 6.361 28.358 1.00 38.75 288 PRO A CA 1
ATOM 2187 C C . PRO A 1 288 ? -22.926 7.020 28.615 1.00 38.75 288 PRO A C 1
ATOM 2189 O O . PRO A 1 288 ? -23.785 6.423 29.271 1.00 38.75 288 PRO A O 1
ATOM 2192 N N . SER A 1 289 ? -23.122 8.247 28.125 1.00 34.88 289 SER A N 1
ATOM 2193 C CA . SER A 1 289 ? -24.412 8.936 28.217 1.00 34.88 289 SER A CA 1
ATOM 2194 C C . SER A 1 289 ? -25.464 8.170 27.401 1.00 34.88 289 SER A C 1
ATOM 2196 O O . SER A 1 289 ? -25.194 7.654 26.316 1.00 34.88 289 SER A O 1
ATOM 2198 N N . SER A 1 290 ? -26.674 8.026 27.942 1.00 38.09 290 SER A N 1
ATOM 2199 C CA . SER A 1 290 ? -27.771 7.262 27.329 1.00 38.09 290 SER A CA 1
ATOM 2200 C C . SER A 1 290 ? -28.543 8.041 26.255 1.00 38.09 290 SER A C 1
ATOM 2202 O O . SER A 1 290 ? -29.580 7.571 25.800 1.00 38.09 290 SER A O 1
ATOM 2204 N N . SER A 1 291 ? -28.083 9.237 25.877 1.00 34.09 291 SER A N 1
ATOM 2205 C CA . SER A 1 291 ? -28.839 10.186 25.048 1.00 34.09 291 SER A CA 1
ATOM 2206 C C . SER A 1 291 ? -28.205 10.507 23.693 1.00 34.09 291 SER A C 1
ATOM 2208 O O . SER A 1 291 ? -28.781 11.280 22.932 1.00 34.09 291 SER A O 1
ATOM 2210 N N . ALA A 1 292 ? -27.050 9.929 23.355 1.00 37.56 292 ALA A N 1
ATOM 2211 C CA . ALA A 1 292 ? -26.446 10.123 22.042 1.00 37.56 292 ALA A CA 1
ATOM 2212 C C . ALA A 1 292 ? -26.960 9.056 21.063 1.00 37.56 292 ALA A C 1
ATOM 2214 O O . ALA A 1 292 ? -26.582 7.887 21.139 1.00 37.56 292 ALA A O 1
ATOM 2215 N N . SER A 1 293 ? -27.832 9.460 20.135 1.00 33.38 293 SER A N 1
ATOM 2216 C CA . SER A 1 293 ? -28.054 8.677 18.915 1.00 33.38 293 SER A CA 1
ATOM 2217 C C . SER A 1 293 ? -26.718 8.565 18.171 1.00 33.38 293 SER A C 1
ATOM 2219 O O . SER A 1 293 ? -26.009 9.574 18.100 1.00 33.38 293 SER A O 1
ATOM 2221 N N . PRO A 1 294 ? -26.343 7.391 17.629 1.00 38.81 294 PRO A N 1
ATOM 2222 C CA . PRO A 1 294 ? -25.121 7.284 16.845 1.00 38.81 294 PRO A CA 1
ATOM 2223 C C . PRO A 1 294 ? -25.181 8.305 15.697 1.00 38.81 294 PRO A C 1
ATOM 2225 O O . PRO A 1 294 ? -26.222 8.407 15.033 1.00 38.81 294 PRO A O 1
ATOM 2228 N N . PRO A 1 295 ? -24.121 9.102 15.464 1.00 36.88 295 PRO A N 1
ATOM 2229 C CA . PRO A 1 295 ? -24.086 9.962 14.293 1.00 36.88 295 PRO A CA 1
ATOM 2230 C C . PRO A 1 295 ? -24.217 9.068 13.058 1.00 36.88 295 PRO A C 1
ATOM 2232 O O . PRO A 1 295 ? -23.469 8.102 12.909 1.00 36.88 295 PRO A O 1
ATOM 2235 N N . ARG A 1 296 ? -25.190 9.361 12.182 1.00 36.88 296 ARG A N 1
ATOM 2236 C CA . ARG A 1 296 ? -25.282 8.684 10.882 1.00 36.88 296 ARG A CA 1
ATOM 2237 C C . ARG A 1 296 ? -23.939 8.840 10.184 1.00 36.88 296 ARG A C 1
ATOM 2239 O O . ARG A 1 296 ? -23.442 9.960 10.057 1.00 36.88 296 ARG A O 1
ATOM 2246 N N . VAL A 1 297 ? -23.383 7.720 9.736 1.00 43.53 297 VAL A N 1
ATOM 2247 C CA . VAL A 1 297 ? -22.191 7.677 8.891 1.00 43.53 297 VAL A CA 1
ATOM 2248 C C . VAL A 1 297 ? -22.427 8.629 7.720 1.00 43.53 297 VAL A C 1
ATOM 2250 O O . VAL A 1 297 ? -23.342 8.421 6.924 1.00 43.53 297 VAL A O 1
ATOM 2253 N N . MET A 1 298 ? -21.658 9.721 7.653 1.00 34.97 298 MET A N 1
ATOM 2254 C CA . MET A 1 298 ? -21.749 10.644 6.527 1.00 34.97 298 MET A CA 1
ATOM 2255 C C . MET A 1 298 ? -21.364 9.908 5.240 1.00 34.97 298 MET A C 1
ATOM 2257 O O . MET A 1 298 ? -20.291 9.303 5.140 1.00 34.97 298 MET A O 1
ATOM 2261 N N . ASP A 1 299 ? -22.268 9.978 4.269 1.00 34.59 299 ASP A N 1
ATOM 2262 C CA . ASP A 1 299 ? -22.098 9.545 2.887 1.00 34.59 299 ASP A CA 1
ATOM 2263 C C . ASP A 1 299 ? -21.304 10.619 2.121 1.00 34.59 299 ASP A C 1
ATOM 2265 O O . ASP A 1 299 ? -21.804 11.735 1.961 1.00 34.59 299 ASP A O 1
ATOM 2269 N N . PRO A 1 300 ? -20.066 10.346 1.667 1.00 40.06 300 PRO A N 1
ATOM 2270 C CA . PRO A 1 300 ? -19.332 11.247 0.803 1.00 40.06 300 PRO A CA 1
ATOM 2271 C C . PRO A 1 300 ? -19.531 10.802 -0.650 1.00 40.06 300 PRO A C 1
ATOM 2273 O O . PRO A 1 300 ? -18.581 10.390 -1.314 1.00 40.06 300 PRO A O 1
ATOM 2276 N N . THR A 1 301 ? -20.763 10.837 -1.152 1.00 35.72 301 THR A N 1
ATOM 2277 C CA . THR A 1 301 ? -21.010 10.776 -2.595 1.00 35.72 301 THR A CA 1
ATOM 2278 C C . THR A 1 301 ? -21.190 12.199 -3.127 1.00 35.72 301 THR A C 1
ATOM 2280 O O . THR A 1 301 ? -22.034 12.947 -2.627 1.00 35.72 301 THR A O 1
ATOM 2283 N N . PRO A 1 302 ? -20.410 12.625 -4.136 1.00 39.81 302 PRO A N 1
ATOM 2284 C CA . PRO A 1 302 ? -20.738 13.833 -4.868 1.00 39.81 302 PRO A CA 1
ATOM 2285 C C . PRO A 1 302 ? -21.986 13.528 -5.708 1.00 39.81 302 PRO A C 1
ATOM 2287 O O . PRO A 1 302 ? -22.005 12.579 -6.494 1.00 39.81 302 PRO A O 1
ATOM 2290 N N . ARG A 1 303 ? -23.057 14.298 -5.499 1.00 36.44 303 ARG A N 1
ATOM 2291 C CA . ARG A 1 303 ? -24.186 14.349 -6.439 1.00 36.44 303 ARG A CA 1
ATOM 2292 C C . ARG A 1 303 ? -23.718 14.990 -7.762 1.00 36.44 303 ARG A C 1
ATOM 2294 O O . ARG A 1 303 ? -22.761 15.762 -7.710 1.00 36.44 303 ARG A O 1
ATOM 2301 N N . PRO A 1 304 ? -24.343 14.612 -8.895 1.00 48.06 304 PRO A N 1
ATOM 2302 C CA . PRO A 1 304 ? -23.834 14.832 -10.254 1.00 48.06 304 PRO A CA 1
ATOM 2303 C C . PRO A 1 304 ? -23.589 16.295 -10.618 1.00 48.06 304 PRO A C 1
ATOM 2305 O O . PRO A 1 304 ? -24.313 17.167 -10.085 1.00 48.06 304 PRO A O 1
#

Solvent-accessible surface area (backbone atoms only — not comparable to full-atom values): 18020 Å² total; per-residue (Å²): 86,72,32,37,39,26,67,61,83,57,100,54,72,44,82,28,55,45,46,75,57,92,63,34,40,36,34,53,56,98,90,43,81,44,80,43,50,53,88,64,39,43,68,45,82,69,75,70,34,31,38,37,33,36,85,88,75,55,68,34,36,37,41,32,44,40,67,63,47,54,69,70,53,74,73,66,82,62,63,78,63,70,65,57,58,58,52,50,50,53,52,50,50,50,52,51,51,50,52,51,48,45,40,59,73,46,48,37,59,66,47,14,58,62,51,35,70,69,47,56,68,68,59,38,35,53,50,21,54,52,50,51,58,60,46,46,76,78,33,46,70,58,84,48,61,72,61,43,53,46,37,38,55,48,18,49,58,49,42,78,74,48,87,51,100,46,64,43,43,36,41,51,25,46,42,106,47,69,47,70,49,51,40,39,45,19,40,30,42,34,21,47,43,32,60,71,65,40,88,45,74,63,60,49,49,52,53,53,50,53,36,50,50,37,44,53,70,33,48,48,42,20,50,51,46,37,55,51,53,48,51,50,50,51,52,51,51,51,56,62,73,54,44,98,82,57,69,65,87,79,80,73,73,76,77,77,92,72,82,87,80,82,87,82,89,84,83,87,84,86,79,88,80,89,85,90,87,84,81,77,80,75,87,69,90,78,73,83,74,95,78,73,74,78,78,77,80,83,78,91,70,85,77,134

Mean predicted aligned error: 17.07 Å

Radius of gyration: 37.41 Å; Cα contacts (8 Å, |Δi|>4): 361; chains: 1; bounding box: 79×55×96 Å

Organism: NCBI:txid2803784

InterPro domains:
  IPR001915 Peptidase M48 [PF01435] (148-226)
  IPR051156 Mitochondrial and Outer Membrane Metalloprotease [PTHR22726] (84-241)
  IPR055518 Domain of unknown function DUF7092 [PF23368] (2-71)

Sequence (304 aa):
MQASFNDGLTARSAPVELIVEGERLTFDADGQAHVWSLADLQIEDLGERLRLSHPKIGDGRLTVDAAAWRASVGGVRAERRHRSRETRLVVGLAVAGLAIAAVVFIGVPAASGPLARATPPDIEKRMGRNFEGQLSLGFRRCNGEAGQTALATFGHRLQDAADTPFDIRVRAVQAPMANAFALPGGAVMVTDDLIDMAKTPDELSAVIAHEAAHVERRHVMQAVWRSWASAWCWTLLWAAAAGPDSRPCCWRARWPTYGSAAAPNARPTSAASNCWKRAACRPRAWRPSSSASPPRVMDPTPRP

Nearest PDB structures (foldseek):
  3c37-assembly1_A  TM=8.583E-01  e=2.997E-06  Geobacter sulfurreducens PCA
  3c37-assembly2_B  TM=8.718E-01  e=8.622E-06  Geobacter sulfurreducens PCA
  6ait-assembly1_D  TM=8.175E-01  e=8.023E-05  Escherichia coli K-12
  6ait-assembly1_B  TM=8.112E-01  e=5.642E-05  Escherichia coli K-12
  6ait-assembly1_E  TM=7.849E-01  e=9.023E-05  Escherichia coli K-12

pLDDT: mean 76.96, std 23.15, range [24.52, 96.94]